Protein AF-A0A644ZRV1-F1 (afdb_monomer_lite)

Secondary structure (DSSP, 8-state):
-HHHHHHHHHTT------------HHHHHHHSPPPPS--TT--HHHHHHHHHHHHTTHHHHHHHHHHHH--------HHHHHHHHHHHHHHHHHHHHHTHHHHHHHHHHHHHHHHHHHHHHHHHHHHHHHHHHHHHHHHTSPP-HHHHHHHHHHHHHHHHHHHHHHHHHHHHHHHHHHHHHHHHHHHHHHHHHHHH-EETTEE-----HHHHHHHHHHHHHHHHHHHS----HHHHHT-HHHHHTTTTTS---

pLDDT: mean 76.92, std 18.55, range [27.28, 96.0]

Foldseek 3Di:
DVVPVVVVVQVVWPFDFDDDDDLALLNLLVQQDALDLDQAADAPVRLVVNVVSLVVSVVSLVVVVVSQPDDDDDDDDPVLVVLVVVLVVVLCVLCVVQPVVLCCLQVVVVVVLVVVVLVVLVVLCVVLVVLVVLLVVLVVDDDDPVSVVSNLVSLVVSSVSLVVPLSVSLNVLSVSLVVSSVSCNVRSVSLSVSQPRAGPSTGGPPVNSSSVSSVVSSVSSNVSNQPNYCHDSVVNVVDVCSVCVSPVVPDDD

Radius of gyration: 23.92 Å; chains: 1; bounding box: 52×36×73 Å

Sequence (253 aa):
MKKVYFITIIAILLTAHSYGQKNDYLTILKSLPSVPDNVVLASKKEKQMYLDKLSDVHPMLLDYNRKFENIEKKEYTLSEYNSLENVLKEYESIYDKHIDKIVENFLGKLPDILQNNLILKVGLVKVNEPYLQQINELFNKPYNAENDKLIRNLRRKIYDSKLLLYPVLQSEMSDLLKQTFEEMSSATQYINKLDSLSVNVIKIPTAGAGSILLDNYVKQLEDLYYFYNLGSFEEYLKDPDAQTSDYSYVAPK

Organism: NCBI:txid1076179

Structure (mmCIF, N/CA/C/O backbone):
data_AF-A0A644ZRV1-F1
#
_entry.id   AF-A0A644ZRV1-F1
#
loop_
_atom_site.group_PDB
_atom_site.id
_atom_site.type_symbol
_atom_site.label_atom_id
_atom_site.label_alt_id
_atom_site.label_comp_id
_atom_site.label_asym_id
_atom_site.label_entity_id
_atom_site.label_seq_id
_atom_site.pdbx_PDB_ins_code
_atom_site.Cartn_x
_atom_site.Cartn_y
_atom_site.Cartn_z
_atom_site.occupancy
_atom_site.B_iso_or_equiv
_atom_site.auth_seq_id
_atom_site.auth_comp_id
_atom_site.auth_asym_id
_atom_site.auth_atom_id
_atom_site.pdbx_PDB_model_num
ATOM 1 N N . MET A 1 1 ? 1.681 18.157 25.250 1.00 33.12 1 MET A N 1
ATOM 2 C CA . MET A 1 1 ? 1.196 18.265 23.854 1.00 33.12 1 MET A CA 1
ATOM 3 C C . MET A 1 1 ? 0.187 17.173 23.481 1.00 33.12 1 MET A C 1
ATOM 5 O O . MET A 1 1 ? -0.841 17.544 22.938 1.00 33.12 1 MET A O 1
ATOM 9 N N . LYS A 1 2 ? 0.380 15.892 23.862 1.00 33.97 2 LYS A N 1
ATOM 10 C CA . LYS A 1 2 ? -0.594 14.789 23.646 1.00 33.97 2 LYS A CA 1
ATOM 11 C C . LYS A 1 2 ? -2.030 15.073 24.147 1.00 33.97 2 LYS A C 1
ATOM 13 O O . LYS A 1 2 ? -2.987 14.793 23.446 1.00 33.97 2 LYS A O 1
ATOM 18 N N . LYS A 1 3 ? -2.187 15.718 25.312 1.00 30.64 3 LYS A N 1
ATOM 19 C CA . LYS A 1 3 ? -3.507 16.034 25.899 1.00 30.64 3 LYS A CA 1
ATOM 20 C C . LYS A 1 3 ? -4.276 17.170 25.208 1.00 30.64 3 LYS A C 1
ATOM 22 O O . LYS A 1 3 ? -5.492 17.195 25.289 1.00 30.64 3 LYS A O 1
ATOM 27 N N . VAL A 1 4 ? -3.605 18.112 24.536 1.00 31.39 4 VAL A N 1
ATOM 28 C CA . VAL A 1 4 ? -4.270 19.334 24.030 1.00 31.39 4 VAL A CA 1
ATOM 29 C C . VAL A 1 4 ? -5.003 19.078 22.712 1.00 31.39 4 VAL A C 1
ATOM 31 O O . VAL A 1 4 ? -6.108 19.575 22.569 1.00 31.39 4 VAL A O 1
ATOM 34 N N . TYR A 1 5 ? -4.459 18.244 21.815 1.00 34.78 5 TYR A N 1
ATOM 35 C CA . TYR A 1 5 ? -5.174 17.788 20.610 1.00 34.78 5 TYR A CA 1
ATOM 36 C C . TYR A 1 5 ? -6.341 16.845 20.942 1.00 34.78 5 TYR A C 1
ATOM 38 O O . TYR A 1 5 ? -7.374 16.882 20.284 1.00 34.78 5 TYR A O 1
ATOM 46 N N . PHE A 1 6 ? -6.198 16.035 21.994 1.00 38.00 6 PHE A N 1
ATOM 47 C CA . PHE A 1 6 ? -7.228 15.097 22.441 1.00 38.00 6 PHE A CA 1
ATOM 48 C C . PHE A 1 6 ? -8.407 15.811 23.128 1.00 38.00 6 PHE A C 1
ATOM 50 O O . PHE A 1 6 ? -9.556 15.461 22.894 1.00 38.00 6 PHE A O 1
ATOM 57 N N . ILE A 1 7 ? -8.146 16.870 23.907 1.00 34.59 7 ILE A N 1
ATOM 58 C CA . ILE A 1 7 ? -9.187 17.672 24.578 1.00 34.59 7 ILE A CA 1
ATOM 59 C C . ILE A 1 7 ? -9.991 18.531 23.584 1.00 34.59 7 ILE A C 1
ATOM 61 O O . ILE A 1 7 ? -11.199 18.677 23.764 1.00 34.59 7 ILE A O 1
ATOM 65 N N . THR A 1 8 ? -9.386 19.059 22.509 1.00 32.78 8 THR A N 1
ATOM 66 C CA . THR A 1 8 ? -10.148 19.740 21.438 1.00 32.78 8 THR A CA 1
ATOM 67 C C . THR A 1 8 ? -11.003 18.779 20.622 1.00 32.78 8 THR A C 1
ATOM 69 O O . THR A 1 8 ? -12.090 19.161 20.202 1.00 32.78 8 THR A O 1
ATOM 72 N N . ILE A 1 9 ? -10.550 17.537 20.436 1.00 39.22 9 ILE A N 1
ATOM 73 C CA . ILE A 1 9 ? -11.349 16.477 19.816 1.00 39.22 9 ILE A CA 1
ATOM 74 C C . ILE A 1 9 ? -12.512 16.104 20.755 1.00 39.22 9 ILE A C 1
ATOM 76 O O . ILE A 1 9 ? -13.659 16.169 20.337 1.00 39.22 9 ILE A O 1
ATOM 80 N N . ILE A 1 10 ? -12.275 15.880 22.053 1.00 37.81 10 ILE A N 1
ATOM 81 C CA . ILE A 1 10 ? -13.318 15.537 23.045 1.00 37.81 10 ILE A CA 1
ATOM 82 C C . ILE A 1 10 ? -14.380 16.639 23.232 1.00 37.81 10 ILE A C 1
ATOM 84 O O . ILE A 1 10 ? -15.558 16.323 23.385 1.00 37.81 10 ILE A O 1
ATOM 88 N N . ALA A 1 11 ? -14.021 17.926 23.165 1.00 35.69 11 ALA A N 1
ATOM 89 C CA . ALA A 1 11 ? -14.984 19.029 23.299 1.00 35.69 11 ALA A CA 1
ATOM 90 C C . ALA A 1 11 ? -15.985 19.134 22.125 1.00 35.69 11 ALA A C 1
ATOM 92 O O . ALA A 1 11 ? -17.015 19.794 22.253 1.00 35.69 11 ALA A O 1
ATOM 93 N N . ILE A 1 12 ? -15.701 18.470 20.999 1.00 39.19 12 ILE A N 1
ATOM 94 C CA . ILE A 1 12 ? -16.587 18.363 19.829 1.00 39.19 12 ILE A CA 1
ATOM 95 C C . ILE A 1 12 ? -17.437 17.068 19.892 1.00 39.19 12 ILE A C 1
ATOM 97 O O . ILE A 1 12 ? -18.431 16.943 19.182 1.00 39.19 12 ILE A O 1
ATOM 101 N N . LEU A 1 13 ? -17.103 16.121 20.781 1.00 39.91 13 LEU A N 1
ATOM 102 C CA . LEU A 1 13 ? -17.535 14.712 20.763 1.00 39.91 13 LEU A CA 1
ATOM 10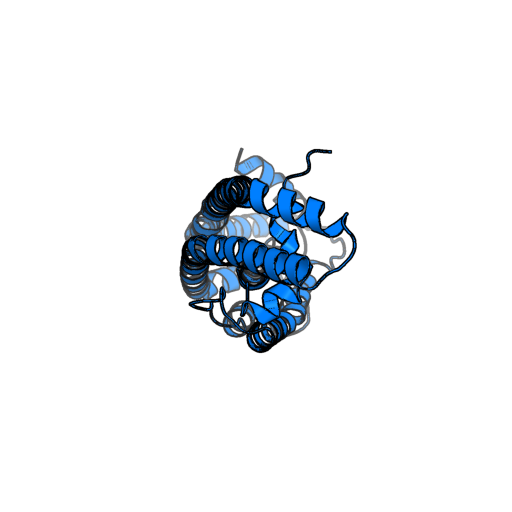3 C C . LEU A 1 13 ? -18.632 14.344 21.774 1.00 39.91 13 LEU A C 1
ATOM 105 O O . LEU A 1 13 ? -18.640 13.258 22.355 1.00 39.91 13 LEU A O 1
ATOM 109 N N . LEU A 1 14 ? -19.607 15.220 21.965 1.00 34.19 14 LEU A N 1
ATOM 110 C CA . LEU A 1 14 ? -20.807 14.884 22.721 1.00 34.19 14 LEU A CA 1
ATOM 111 C C . LEU A 1 14 ? -21.977 14.746 21.741 1.00 34.19 14 LEU A C 1
ATOM 113 O O . LEU A 1 14 ? -22.570 15.764 21.406 1.00 34.19 14 LEU A O 1
ATOM 117 N N . THR A 1 15 ? -22.248 13.527 21.233 1.00 47.94 15 THR A N 1
ATOM 118 C CA . THR A 1 15 ? -23.576 12.969 20.821 1.00 47.94 15 THR A CA 1
ATOM 119 C C . THR A 1 15 ? -23.474 11.880 19.752 1.00 47.94 15 THR A C 1
ATOM 121 O O . THR A 1 15 ? -22.982 12.140 18.663 1.00 47.94 15 THR A O 1
ATOM 124 N N . ALA A 1 16 ? -24.033 10.684 19.997 1.00 50.94 16 ALA A N 1
ATOM 125 C CA . ALA A 1 16 ? -24.438 9.782 18.912 1.00 50.94 16 ALA A CA 1
ATOM 126 C C . ALA A 1 16 ? -25.573 8.802 19.279 1.00 50.94 16 ALA A C 1
ATOM 128 O O . ALA A 1 16 ? -25.731 8.370 20.412 1.00 50.94 16 ALA A O 1
ATOM 129 N N . HIS A 1 17 ? -26.350 8.402 18.275 1.00 33.56 17 HIS A N 1
ATOM 130 C CA . HIS A 1 17 ? -27.073 7.130 18.168 1.00 33.56 17 HIS A CA 1
ATOM 131 C C . HIS A 1 17 ? -27.116 6.770 16.688 1.00 33.56 17 HIS A C 1
ATOM 133 O O . HIS A 1 17 ? -27.312 7.651 15.858 1.00 33.56 17 HIS A O 1
ATOM 139 N N . SER A 1 18 ? -27.023 5.482 16.355 1.00 38.16 18 SER A N 1
ATOM 140 C CA . SER A 1 18 ? -27.290 5.006 14.995 1.00 38.16 18 SER A CA 1
ATOM 141 C C . SER A 1 18 ? -28.085 3.701 14.999 1.00 38.16 18 SER A C 1
ATOM 143 O O . SER A 1 18 ? -27.777 2.778 15.755 1.00 38.16 18 SER A O 1
ATOM 145 N N . TYR A 1 19 ? -29.097 3.641 14.130 1.00 35.38 19 TYR A N 1
ATOM 146 C CA . TYR A 1 19 ? -29.759 2.426 13.653 1.00 35.38 19 TYR A CA 1
ATOM 147 C C . TYR A 1 19 ? -29.235 2.132 12.240 1.00 35.38 19 TYR A C 1
ATOM 149 O O . TYR A 1 19 ? -29.296 3.012 11.387 1.00 35.38 19 TYR A O 1
ATOM 157 N N . GLY A 1 20 ? -28.770 0.905 11.971 1.00 34.28 20 GLY A N 1
ATOM 158 C CA . GLY A 1 20 ? -28.538 0.433 10.597 1.00 34.28 20 GLY A CA 1
ATOM 159 C C . GLY A 1 20 ? -27.209 -0.291 10.339 1.00 34.28 20 GLY A C 1
ATOM 160 O O . GLY A 1 20 ? -26.136 0.241 10.591 1.00 34.28 20 GLY A O 1
ATOM 161 N N . GLN A 1 21 ? -27.353 -1.510 9.805 1.00 40.00 21 GLN A N 1
ATOM 162 C CA . GLN A 1 21 ? -26.392 -2.451 9.204 1.00 40.00 21 GLN A CA 1
ATOM 163 C C . GLN A 1 21 ? -25.106 -2.886 9.941 1.00 40.00 21 GLN A C 1
ATOM 165 O O . GLN A 1 21 ? -24.385 -2.164 10.627 1.00 40.00 21 GLN A O 1
ATOM 170 N N . LYS A 1 22 ? -24.841 -4.183 9.767 1.00 47.66 22 LYS A N 1
ATOM 171 C CA . LYS A 1 22 ? -24.083 -5.079 10.644 1.00 47.66 22 LYS A CA 1
ATOM 172 C C . LYS A 1 22 ? -22.623 -5.252 10.207 1.00 47.66 22 LYS A C 1
ATOM 174 O O . LYS A 1 22 ? -22.093 -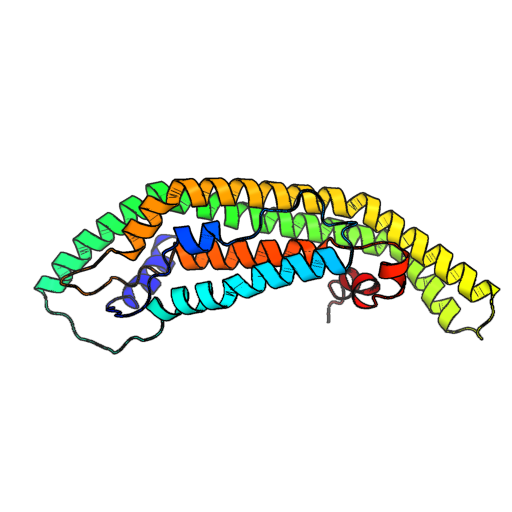6.345 10.330 1.00 47.66 22 LYS A O 1
ATOM 179 N N . ASN A 1 23 ? -21.982 -4.213 9.678 1.00 54.34 23 ASN A N 1
ATOM 180 C CA . ASN A 1 23 ? -20.543 -4.292 9.420 1.00 54.34 23 ASN A CA 1
ATOM 181 C C . ASN A 1 23 ? -19.818 -3.995 10.734 1.00 54.34 23 ASN A C 1
ATOM 183 O O . ASN A 1 23 ? -19.817 -2.844 11.187 1.00 54.34 23 ASN A O 1
ATOM 187 N N . ASP A 1 24 ? -19.326 -5.051 11.387 1.00 74.88 24 ASP A N 1
ATOM 188 C CA . ASP A 1 24 ? -18.385 -4.946 12.502 1.00 74.88 24 ASP A CA 1
ATOM 189 C C . ASP A 1 24 ? -16.945 -4.879 11.967 1.00 74.88 24 ASP A C 1
ATOM 191 O O . ASP A 1 24 ? -16.661 -5.307 10.844 1.00 74.88 24 ASP A O 1
ATOM 195 N N . TYR A 1 25 ? -16.041 -4.304 12.760 1.00 81.50 25 TYR A N 1
ATOM 196 C CA . TYR A 1 25 ? -14.635 -4.116 12.396 1.00 81.50 25 TYR A CA 1
ATOM 197 C C . TYR A 1 25 ? -13.972 -5.425 11.933 1.00 81.50 25 TYR A C 1
ATOM 199 O O . TYR A 1 25 ? -13.237 -5.447 10.947 1.00 81.50 25 TYR A O 1
ATOM 207 N N . LEU A 1 26 ? -14.293 -6.541 12.601 1.00 85.69 26 LEU A N 1
ATOM 208 C CA . LEU A 1 26 ? -13.763 -7.868 12.277 1.00 85.69 26 LEU A CA 1
ATOM 209 C C . LEU A 1 26 ? -14.168 -8.334 10.879 1.00 85.69 26 LEU A C 1
ATOM 211 O O . LEU A 1 26 ? -13.382 -8.977 10.188 1.00 85.69 26 LEU A O 1
ATOM 215 N N . THR A 1 27 ? -15.409 -8.060 10.488 1.00 86.75 27 THR A N 1
ATOM 216 C CA . THR A 1 27 ? -15.972 -8.448 9.196 1.00 86.75 27 THR A CA 1
ATOM 217 C C . THR A 1 27 ? -15.249 -7.720 8.074 1.00 86.75 27 THR A C 1
ATOM 219 O O . THR A 1 27 ? -14.861 -8.357 7.099 1.00 86.75 27 THR A O 1
ATOM 222 N N . ILE A 1 28 ? -14.998 -6.417 8.244 1.00 88.19 28 ILE A N 1
ATOM 223 C CA . ILE A 1 28 ? -14.222 -5.624 7.283 1.00 88.19 28 ILE A CA 1
ATOM 224 C C . ILE A 1 28 ? -12.785 -6.141 7.226 1.00 88.19 28 ILE A C 1
ATOM 226 O O . ILE A 1 28 ? -12.300 -6.477 6.149 1.00 88.19 28 ILE A O 1
ATOM 230 N N . LEU A 1 29 ? -12.133 -6.310 8.378 1.00 89.44 29 LEU A N 1
ATOM 231 C CA . LEU A 1 29 ? -10.757 -6.801 8.451 1.00 89.44 29 LEU A CA 1
ATOM 232 C C . LEU A 1 29 ? -10.589 -8.163 7.752 1.00 89.44 29 LEU A C 1
ATOM 234 O O . LEU A 1 29 ? -9.639 -8.361 7.004 1.00 89.44 29 LEU A O 1
ATOM 238 N N . LYS A 1 30 ? -11.540 -9.088 7.935 1.00 89.56 30 LYS A N 1
ATOM 239 C CA . LYS A 1 30 ? -11.543 -10.409 7.278 1.00 89.56 30 LYS A CA 1
ATOM 240 C C . LYS A 1 30 ? -11.867 -10.371 5.784 1.00 89.56 30 LYS A C 1
ATOM 242 O O . LYS A 1 30 ? -11.593 -11.352 5.098 1.00 89.56 30 LYS A O 1
ATOM 247 N N . SER A 1 31 ? -12.489 -9.298 5.300 1.00 90.69 31 SER A N 1
ATOM 248 C CA . SER A 1 31 ? -12.796 -9.116 3.877 1.00 90.69 31 SER A CA 1
ATOM 249 C C . SER A 1 31 ? -11.612 -8.574 3.074 1.00 90.69 31 SER A C 1
ATOM 251 O O . SER A 1 31 ? -11.608 -8.691 1.850 1.00 90.69 31 SER A O 1
ATOM 253 N N . LEU A 1 32 ? -10.593 -8.028 3.749 1.00 91.56 32 LEU A N 1
ATOM 254 C CA . LEU A 1 32 ? -9.393 -7.526 3.091 1.00 91.56 32 LEU A CA 1
ATOM 255 C C . LEU A 1 32 ? -8.632 -8.665 2.397 1.00 91.56 32 LEU A C 1
ATOM 257 O O . LEU A 1 32 ? -8.489 -9.755 2.962 1.00 91.56 32 LEU A O 1
ATOM 261 N N . PRO A 1 33 ? -8.099 -8.429 1.187 1.00 91.38 33 PRO A N 1
ATOM 262 C CA . PRO A 1 33 ? -7.186 -9.374 0.574 1.00 91.38 33 PRO A CA 1
ATOM 263 C C . PRO A 1 33 ? -5.902 -9.487 1.406 1.00 91.38 33 PRO A C 1
ATOM 265 O O . PRO A 1 33 ? -5.462 -8.540 2.056 1.00 91.38 33 PRO A O 1
ATOM 268 N N . SER A 1 34 ? -5.281 -10.664 1.367 1.00 91.31 34 SER A N 1
ATOM 269 C CA . SER A 1 34 ? -3.989 -10.902 2.010 1.00 91.31 34 SER A CA 1
ATOM 270 C C . SER A 1 34 ? -2.903 -10.005 1.421 1.00 91.31 34 SER A C 1
ATOM 272 O O . SER A 1 34 ? -2.843 -9.862 0.198 1.00 91.31 34 SER A O 1
ATOM 274 N N . VAL A 1 35 ? -1.987 -9.518 2.264 1.00 92.38 35 VAL A N 1
ATOM 275 C CA . VAL A 1 35 ? -0.791 -8.796 1.810 1.00 92.38 35 VAL A CA 1
ATOM 276 C C . VAL A 1 35 ? 0.005 -9.687 0.842 1.00 92.38 35 VAL A C 1
ATOM 278 O O . VAL A 1 35 ? 0.442 -10.768 1.246 1.00 92.38 35 VAL A O 1
ATOM 281 N N . PRO A 1 36 ? 0.189 -9.280 -0.422 1.00 88.12 36 PRO A N 1
ATOM 282 C CA . PRO A 1 36 ? 0.924 -10.064 -1.408 1.00 88.12 36 PRO A CA 1
ATOM 283 C C . PRO A 1 36 ? 2.417 -10.137 -1.061 1.00 88.12 36 PRO A C 1
ATOM 285 O O . PRO A 1 36 ? 3.019 -9.148 -0.651 1.00 88.12 36 PRO A O 1
ATOM 288 N N . ASP A 1 37 ? 3.035 -11.300 -1.277 1.00 84.19 37 ASP A N 1
ATOM 289 C CA . ASP A 1 37 ? 4.469 -11.494 -1.013 1.00 84.19 37 ASP A CA 1
ATOM 290 C C . ASP A 1 37 ? 5.358 -10.758 -2.020 1.00 84.19 37 ASP A C 1
ATOM 292 O O . ASP A 1 37 ? 6.430 -10.268 -1.670 1.00 84.19 37 ASP A O 1
ATOM 296 N N . ASN A 1 38 ? 4.917 -10.663 -3.275 1.00 86.75 38 ASN A N 1
ATOM 297 C CA . ASN A 1 38 ? 5.625 -9.943 -4.324 1.00 86.75 38 ASN A CA 1
ATOM 298 C C . ASN A 1 38 ? 4.633 -9.301 -5.293 1.00 86.75 38 ASN A C 1
ATOM 300 O O . ASN A 1 38 ? 3.851 -9.997 -5.940 1.00 86.75 38 ASN A O 1
ATOM 304 N N . VAL A 1 39 ? 4.696 -7.978 -5.422 1.00 90.75 39 VAL A N 1
ATOM 305 C CA . VAL A 1 39 ? 3.879 -7.222 -6.389 1.00 90.75 39 VAL A CA 1
ATOM 306 C C . VAL A 1 39 ? 4.703 -6.671 -7.541 1.00 90.75 39 VAL A C 1
ATOM 308 O O . VAL A 1 39 ? 4.126 -6.172 -8.501 1.00 90.75 39 VAL A O 1
ATOM 311 N N . VAL A 1 40 ? 6.035 -6.758 -7.485 1.00 91.56 40 VAL A N 1
ATOM 312 C CA . VAL A 1 40 ? 6.931 -6.075 -8.427 1.00 91.56 40 VAL A CA 1
ATOM 313 C C . VAL A 1 40 ? 6.717 -6.556 -9.853 1.00 91.56 40 VAL A C 1
ATOM 315 O O . VAL A 1 40 ? 6.602 -5.752 -10.775 1.00 91.56 40 VAL A O 1
ATOM 318 N N . LEU A 1 41 ? 6.601 -7.868 -10.027 1.00 92.56 41 LEU A N 1
ATOM 319 C CA . LEU A 1 41 ? 6.413 -8.505 -11.331 1.00 92.56 41 LEU A CA 1
ATOM 320 C C . LEU A 1 41 ? 4.987 -9.003 -11.562 1.00 92.56 41 LEU A C 1
ATOM 322 O O . LEU A 1 41 ? 4.746 -9.700 -12.547 1.00 92.56 41 LEU A O 1
ATOM 326 N N . ALA A 1 42 ? 4.048 -8.665 -10.675 1.00 91.00 42 ALA A N 1
ATOM 327 C CA . ALA A 1 42 ? 2.665 -9.076 -10.849 1.00 91.00 42 ALA A CA 1
ATOM 328 C C . ALA A 1 42 ? 2.111 -8.508 -12.165 1.00 91.00 42 ALA A C 1
ATOM 330 O O . ALA A 1 42 ? 2.331 -7.345 -12.510 1.00 91.00 42 ALA A O 1
ATOM 331 N N . SER A 1 43 ? 1.403 -9.346 -12.910 1.00 90.06 43 SER A N 1
ATOM 332 C CA . SER A 1 43 ? 0.777 -8.975 -14.176 1.00 90.06 43 SER A CA 1
ATOM 333 C C . SER A 1 43 ? -0.284 -7.892 -13.979 1.00 90.06 43 SER A C 1
ATOM 335 O O . SER A 1 43 ? -0.867 -7.751 -12.897 1.00 90.06 43 SER A O 1
ATOM 337 N N . LYS A 1 44 ? -0.636 -7.177 -15.058 1.00 87.62 44 LYS A N 1
ATOM 338 C CA . LYS A 1 44 ? -1.747 -6.205 -15.014 1.00 87.62 44 LYS A CA 1
ATOM 339 C C . LYS A 1 44 ? -3.057 -6.830 -14.535 1.00 87.62 44 LYS A C 1
ATOM 341 O O . LYS A 1 44 ? -3.824 -6.187 -13.825 1.00 87.62 44 LYS A O 1
ATOM 346 N N . LYS A 1 45 ? -3.298 -8.095 -14.894 1.00 90.31 45 LYS A N 1
ATOM 347 C CA . LYS A 1 45 ? -4.484 -8.838 -14.461 1.00 90.31 45 LYS A CA 1
ATOM 348 C C . LYS A 1 45 ? -4.478 -9.076 -12.951 1.00 90.31 45 LYS A C 1
ATOM 350 O O . LYS A 1 45 ? -5.499 -8.854 -12.316 1.00 90.31 45 LYS A O 1
ATOM 355 N N . GLU A 1 46 ? -3.357 -9.512 -12.382 1.00 90.19 46 GLU A N 1
ATOM 356 C CA . GLU A 1 46 ? -3.240 -9.736 -10.934 1.00 90.19 46 GLU A CA 1
ATOM 357 C C . GLU A 1 46 ? -3.402 -8.434 -10.153 1.00 90.19 46 GLU A C 1
ATOM 359 O O . GLU A 1 46 ? -4.156 -8.404 -9.182 1.00 90.19 46 GLU A O 1
ATOM 364 N N . LYS A 1 47 ? -2.769 -7.351 -10.624 1.00 89.50 47 LYS A N 1
ATOM 365 C CA . LYS A 1 47 ? -2.957 -6.007 -10.070 1.00 89.50 47 LYS A CA 1
ATOM 366 C C . LYS A 1 47 ? -4.430 -5.604 -10.074 1.00 89.50 47 LYS A C 1
ATOM 368 O O . LYS A 1 47 ? -4.951 -5.231 -9.030 1.00 89.50 47 LYS A O 1
ATOM 373 N N . GLN A 1 48 ? -5.108 -5.714 -11.218 1.00 90.50 48 GLN A N 1
ATOM 374 C CA . GLN A 1 48 ? -6.517 -5.335 -11.317 1.00 90.50 48 GLN A CA 1
ATOM 375 C C . GLN A 1 48 ? -7.396 -6.198 -10.409 1.00 90.50 48 GLN A C 1
ATOM 377 O O . GLN A 1 48 ? -8.170 -5.658 -9.635 1.00 90.50 48 GLN A O 1
ATOM 382 N N . MET A 1 49 ? -7.209 -7.521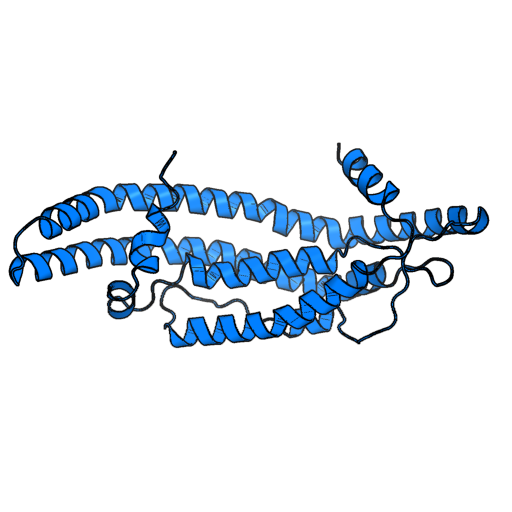 -10.416 1.00 91.06 49 MET A N 1
ATOM 383 C CA . MET A 1 49 ? -7.961 -8.427 -9.542 1.00 91.06 49 MET A CA 1
ATOM 384 C C . MET A 1 49 ? -7.770 -8.110 -8.054 1.00 91.06 49 MET A C 1
ATOM 386 O O . MET A 1 49 ? -8.685 -8.320 -7.262 1.00 91.06 49 MET A O 1
ATOM 390 N N . TYR A 1 50 ? -6.582 -7.658 -7.654 1.00 91.81 50 TYR A N 1
ATOM 391 C CA . TYR A 1 50 ? -6.319 -7.257 -6.277 1.00 91.81 50 TYR A CA 1
ATOM 392 C C . TYR A 1 50 ? -7.007 -5.934 -5.925 1.00 91.81 50 TYR A C 1
ATOM 394 O O . TYR A 1 50 ? -7.659 -5.842 -4.887 1.00 91.81 50 TYR A O 1
ATOM 402 N N . LEU A 1 51 ? -6.907 -4.934 -6.805 1.00 90.25 51 LEU A N 1
ATOM 403 C CA . LEU A 1 51 ? -7.570 -3.641 -6.627 1.00 90.25 51 LEU A CA 1
ATOM 404 C C . LEU A 1 51 ? -9.098 -3.772 -6.639 1.00 90.25 51 LEU A C 1
ATOM 406 O O . LEU A 1 51 ? -9.756 -3.116 -5.843 1.00 90.25 51 LEU A O 1
ATOM 410 N N . ASP A 1 52 ? -9.659 -4.659 -7.463 1.00 91.38 52 ASP A N 1
ATOM 411 C CA . ASP A 1 52 ? -11.097 -4.950 -7.481 1.00 91.38 52 ASP A CA 1
ATOM 412 C C . ASP A 1 52 ? -11.553 -5.508 -6.122 1.00 91.38 52 ASP A C 1
ATOM 414 O O . ASP A 1 52 ? -12.522 -5.022 -5.546 1.00 91.38 52 ASP A O 1
ATOM 418 N N . LYS A 1 53 ? -10.793 -6.455 -5.547 1.00 90.88 53 LYS A N 1
ATOM 419 C CA . LYS A 1 53 ? -11.069 -6.988 -4.200 1.00 90.88 53 LYS A CA 1
ATOM 420 C C . LYS A 1 53 ? -10.983 -5.921 -3.112 1.00 90.88 53 LYS A C 1
ATOM 422 O O . LYS A 1 53 ? -11.759 -5.974 -2.167 1.00 90.88 53 LYS A O 1
ATOM 427 N N . LEU A 1 54 ? -10.036 -4.985 -3.206 1.00 90.38 54 LEU A N 1
ATOM 428 C CA . LEU A 1 54 ? -9.973 -3.850 -2.278 1.00 90.38 54 LEU A CA 1
ATOM 429 C C . LEU A 1 54 ? -11.154 -2.896 -2.474 1.00 90.38 54 LEU A C 1
ATOM 431 O O . LEU A 1 54 ? -11.725 -2.422 -1.495 1.00 90.38 54 LEU A O 1
ATOM 435 N N . SER A 1 55 ? -11.564 -2.666 -3.722 1.00 88.00 55 SER A N 1
ATOM 436 C CA . SER A 1 55 ? -12.705 -1.814 -4.059 1.00 88.00 55 SER A CA 1
ATOM 437 C C . SER A 1 55 ? -14.009 -2.330 -3.450 1.00 88.00 55 SER A C 1
ATOM 439 O O . SER A 1 55 ? -14.801 -1.531 -2.955 1.00 88.00 55 SER A O 1
ATOM 441 N N . ASP A 1 56 ? -14.196 -3.652 -3.382 1.00 87.31 56 ASP A N 1
ATOM 442 C CA . ASP A 1 56 ? -15.345 -4.276 -2.710 1.00 87.31 56 ASP A CA 1
ATOM 443 C C . ASP A 1 56 ? -15.419 -3.933 -1.206 1.00 87.31 56 ASP A C 1
ATOM 445 O O . ASP A 1 56 ? -16.501 -3.943 -0.612 1.00 87.31 56 ASP A O 1
ATOM 449 N N . VAL A 1 57 ? -14.287 -3.578 -0.586 1.00 86.75 57 VAL A N 1
ATOM 450 C CA . VAL A 1 57 ? -14.202 -3.188 0.830 1.00 86.75 57 VAL A CA 1
ATOM 451 C C . VAL A 1 57 ? -14.548 -1.709 1.038 1.00 86.75 57 VAL A C 1
ATOM 453 O O . VAL A 1 57 ? -15.048 -1.344 2.104 1.00 86.75 57 VAL A O 1
ATOM 456 N N . HIS A 1 58 ? -14.373 -0.846 0.031 1.00 85.12 58 HIS A N 1
ATOM 457 C CA . HIS A 1 58 ? -14.659 0.590 0.153 1.00 85.12 58 HIS A CA 1
ATOM 458 C C . HIS A 1 58 ? -16.099 0.912 0.575 1.00 85.12 58 HIS A C 1
ATOM 460 O O . HIS A 1 58 ? -16.261 1.721 1.489 1.00 85.12 58 HIS A O 1
ATOM 466 N N . PRO A 1 59 ? -17.159 0.298 0.010 1.00 85.00 59 PRO A N 1
ATOM 467 C CA . PRO A 1 59 ? -18.517 0.494 0.509 1.00 85.00 59 PRO A CA 1
ATOM 468 C C . PRO A 1 59 ? -18.671 0.089 1.978 1.00 85.00 59 PRO A C 1
ATOM 470 O O . PRO A 1 59 ? -19.372 0.763 2.726 1.00 85.00 59 PRO A O 1
ATOM 473 N N . MET A 1 60 ? -17.988 -0.976 2.416 1.00 85.75 60 MET A N 1
ATOM 474 C CA . MET A 1 60 ? -18.046 -1.436 3.806 1.00 85.75 60 MET A CA 1
ATOM 475 C C . MET A 1 60 ? -17.387 -0.435 4.759 1.00 85.75 60 MET A C 1
ATOM 477 O O . MET A 1 60 ? -17.941 -0.183 5.829 1.00 85.75 60 MET A O 1
ATOM 481 N N . LEU A 1 61 ? -16.250 0.150 4.360 1.00 82.19 61 LEU A N 1
ATOM 482 C CA . LEU A 1 61 ? -15.579 1.233 5.089 1.00 82.19 61 LEU A CA 1
ATOM 483 C C . LEU A 1 61 ? -16.421 2.501 5.103 1.00 82.19 61 LEU A C 1
ATOM 485 O O . LEU A 1 61 ? -16.599 3.093 6.157 1.00 82.19 61 LEU A O 1
ATOM 489 N N . LEU A 1 62 ? -17.003 2.884 3.967 1.00 79.31 62 LEU A N 1
ATOM 490 C CA . LEU A 1 62 ? -17.881 4.045 3.869 1.00 79.31 62 LEU A CA 1
ATOM 491 C C . LEU A 1 62 ? -19.102 3.888 4.780 1.00 79.31 62 LEU A C 1
ATOM 493 O O . LEU A 1 62 ? -19.447 4.814 5.504 1.00 79.31 62 LEU A O 1
ATOM 497 N N . ASP A 1 63 ? -19.745 2.722 4.783 1.00 76.62 63 ASP A N 1
ATOM 498 C CA . ASP A 1 63 ? -20.882 2.448 5.663 1.00 76.62 63 ASP A CA 1
ATOM 499 C C . ASP A 1 63 ? -20.462 2.384 7.135 1.00 76.62 63 ASP A C 1
ATOM 501 O O . ASP A 1 63 ? -21.206 2.827 8.011 1.00 76.62 63 ASP A O 1
ATOM 505 N N . TYR A 1 64 ? -19.263 1.874 7.423 1.00 76.12 64 TYR A N 1
ATOM 506 C CA . TYR A 1 64 ? -18.680 1.909 8.760 1.00 76.12 64 TYR A CA 1
ATOM 507 C C . TYR A 1 64 ? -18.386 3.350 9.207 1.00 76.12 64 TYR A C 1
ATOM 509 O O . TYR A 1 64 ? -18.767 3.711 10.316 1.00 76.12 64 TYR A O 1
ATOM 517 N N . ASN A 1 65 ? -17.852 4.202 8.329 1.00 72.38 65 ASN A N 1
ATOM 518 C CA . ASN A 1 65 ? -17.570 5.621 8.569 1.00 72.38 65 ASN A CA 1
ATOM 519 C C . ASN A 1 65 ? -18.864 6.449 8.698 1.00 72.38 65 ASN A C 1
ATOM 521 O O . ASN A 1 65 ? -18.993 7.274 9.600 1.00 72.38 65 ASN A O 1
ATOM 525 N N . ARG A 1 66 ? -19.894 6.164 7.891 1.00 69.38 66 ARG A N 1
ATOM 526 C CA . ARG A 1 66 ? -21.220 6.812 7.956 1.00 69.38 66 ARG A CA 1
ATOM 527 C C . ARG A 1 66 ? -21.950 6.589 9.274 1.00 69.38 66 ARG A C 1
ATOM 529 O O . ARG A 1 66 ? -22.770 7.427 9.650 1.00 69.38 66 ARG A O 1
ATOM 536 N N . LYS A 1 67 ? -21.646 5.511 10.010 1.00 63.00 67 LYS A N 1
ATOM 537 C CA . LYS A 1 67 ? -22.140 5.332 11.390 1.00 63.00 67 LYS A CA 1
ATOM 538 C C . LYS A 1 67 ? -21.707 6.474 12.318 1.00 63.00 67 LYS A C 1
ATOM 540 O O . LYS A 1 67 ? -22.313 6.607 13.381 1.00 63.00 67 LYS A O 1
ATOM 545 N N . PHE A 1 68 ? -20.718 7.274 11.909 1.00 57.06 68 PHE A N 1
ATOM 546 C CA . PHE A 1 68 ? -20.170 8.406 12.647 1.00 57.06 68 PHE A CA 1
ATOM 547 C C . PHE A 1 68 ? -20.518 9.787 12.043 1.00 57.06 68 PHE A C 1
ATOM 549 O O . PHE A 1 68 ? -20.357 10.778 12.744 1.00 57.06 68 PHE A O 1
ATOM 556 N N . GLU A 1 69 ? -21.011 9.894 10.797 1.00 49.31 69 GLU A N 1
ATOM 557 C CA . GLU A 1 69 ? -21.155 11.195 10.094 1.00 49.31 69 GLU A CA 1
ATOM 558 C C . GLU A 1 69 ? -22.551 11.859 10.165 1.00 49.31 69 GLU A C 1
ATOM 560 O O . GLU A 1 69 ? -22.649 13.076 10.023 1.00 49.31 69 GLU A O 1
ATOM 565 N N . ASN A 1 70 ? -23.641 11.126 10.426 1.00 45.62 70 ASN A N 1
ATOM 566 C CA . ASN A 1 70 ? -24.992 11.716 10.504 1.00 45.62 70 ASN A CA 1
ATOM 567 C C . ASN A 1 70 ? -25.369 12.081 11.951 1.00 45.62 70 ASN A C 1
ATOM 569 O O . ASN A 1 70 ? -25.955 11.267 12.667 1.00 45.62 70 ASN A O 1
ATOM 573 N N . ILE A 1 71 ? -25.028 13.302 12.377 1.00 51.31 71 ILE A N 1
ATOM 574 C CA . ILE A 1 71 ? -25.208 13.783 13.758 1.00 51.31 71 ILE A CA 1
ATOM 575 C C . ILE A 1 71 ? -26.162 14.990 13.801 1.00 51.31 71 ILE A C 1
ATOM 577 O O . ILE A 1 71 ? -25.890 16.033 13.207 1.00 51.31 71 ILE A O 1
ATOM 581 N N . GLU A 1 72 ? -27.256 14.877 14.562 1.00 42.34 72 GLU A N 1
ATOM 582 C CA . GLU A 1 72 ? -28.106 16.007 14.969 1.00 42.34 72 GLU A CA 1
ATOM 583 C C . GLU A 1 72 ? -27.711 16.506 16.371 1.00 42.34 72 GLU A C 1
ATOM 585 O O . GLU A 1 72 ? -27.442 15.716 17.277 1.00 42.34 72 GLU A O 1
ATOM 590 N N . LYS A 1 73 ? -27.692 17.832 16.571 1.00 46.59 73 LYS A N 1
ATOM 591 C CA . LYS A 1 73 ? -27.331 18.470 17.851 1.00 46.59 73 LYS A CA 1
ATOM 592 C C . LYS A 1 73 ? -28.366 18.151 18.941 1.00 46.59 73 LYS A C 1
ATOM 594 O O . LYS A 1 73 ? -29.538 18.482 18.773 1.00 46.59 73 LYS A O 1
ATOM 599 N N . LYS A 1 74 ? -27.932 17.607 20.086 1.00 50.19 74 LYS A N 1
ATOM 600 C CA . LYS A 1 74 ? -28.766 17.424 21.291 1.00 50.19 74 LYS A CA 1
ATOM 601 C C . LYS A 1 74 ? -28.054 17.959 22.539 1.00 50.19 74 LYS A C 1
ATOM 603 O O . LYS A 1 74 ? -26.855 17.760 22.700 1.00 50.19 74 LYS A O 1
ATOM 608 N N . GLU A 1 75 ? -28.796 18.627 23.420 1.00 55.62 75 GLU A N 1
ATOM 609 C CA . GLU A 1 75 ? -28.303 19.090 24.725 1.00 55.62 75 GLU A CA 1
ATOM 610 C C . GLU A 1 75 ? -28.370 17.976 25.784 1.00 55.62 75 GLU A C 1
ATOM 612 O O . GLU A 1 75 ? -29.301 17.166 25.785 1.00 55.62 75 GLU A O 1
ATOM 617 N N . TYR A 1 76 ? -27.389 17.950 26.693 1.00 58.59 76 TYR A N 1
ATOM 618 C CA . TYR A 1 76 ? -27.258 16.949 27.758 1.00 58.59 76 TYR A CA 1
ATOM 619 C C . TYR A 1 76 ? -27.649 17.491 29.131 1.00 58.59 76 TYR A C 1
ATOM 621 O O . TYR A 1 76 ? -27.363 18.635 29.481 1.00 58.59 76 TYR A O 1
ATOM 629 N N . THR A 1 77 ? -28.228 16.622 29.950 1.00 66.50 77 THR A N 1
ATOM 630 C CA . THR A 1 77 ? -28.517 16.842 31.368 1.00 66.50 77 THR A CA 1
ATOM 631 C C . THR A 1 77 ? -27.279 16.622 32.249 1.00 66.50 77 THR A C 1
ATOM 633 O O . THR A 1 77 ? -26.340 15.914 31.891 1.00 66.50 77 THR A O 1
ATOM 636 N N . LEU A 1 78 ? -27.276 17.195 33.459 1.00 60.09 78 LEU A N 1
ATOM 637 C CA . LEU A 1 78 ? -26.152 17.106 34.406 1.00 60.09 78 LEU A CA 1
ATOM 638 C C . LEU A 1 78 ? -25.815 15.659 34.836 1.00 60.09 78 LEU A C 1
ATOM 640 O O . LEU A 1 78 ? -24.651 15.326 35.042 1.00 60.09 78 LEU A O 1
ATOM 644 N N . SER A 1 79 ? -26.814 14.778 34.950 1.00 68.06 79 SER A N 1
ATOM 645 C CA . SER A 1 79 ? -26.606 13.354 35.262 1.00 68.06 79 SER A CA 1
ATOM 646 C C . SER A 1 79 ? -25.965 12.578 34.102 1.00 68.06 79 SER A C 1
ATOM 648 O O . SER A 1 79 ? -25.238 11.608 34.333 1.00 68.06 79 SER A O 1
ATOM 650 N N . GLU A 1 80 ? -26.179 13.019 32.861 1.00 66.81 80 GLU A N 1
ATOM 651 C CA . GLU A 1 80 ? -25.531 12.459 31.673 1.00 66.81 80 GLU A CA 1
ATOM 652 C C . GLU A 1 80 ? -24.051 12.867 31.601 1.00 66.81 80 GLU A C 1
ATOM 654 O O . GLU A 1 80 ? -23.220 12.033 31.250 1.00 66.81 80 GLU A O 1
ATOM 659 N N . TYR A 1 81 ? -23.688 14.077 32.049 1.00 66.06 81 TYR A N 1
ATOM 660 C CA . TYR A 1 81 ? -22.285 14.520 32.148 1.00 66.06 81 TYR A CA 1
ATOM 661 C C . TYR A 1 81 ? -21.437 13.671 33.107 1.00 66.06 81 TYR A C 1
ATOM 663 O O . TYR A 1 81 ? -20.335 13.260 32.749 1.00 66.06 81 TYR A O 1
ATOM 671 N N . ASN A 1 82 ? -21.947 13.337 34.296 1.00 66.75 82 ASN A N 1
ATOM 672 C CA . ASN A 1 82 ? -21.211 12.469 35.230 1.00 66.75 82 ASN A CA 1
ATOM 673 C C . ASN A 1 82 ? -21.041 11.038 34.686 1.00 66.75 82 ASN A C 1
ATOM 675 O O . ASN A 1 82 ? -20.053 10.363 34.968 1.00 66.75 82 ASN A O 1
ATOM 679 N N . SER A 1 83 ? -22.004 10.571 33.889 1.00 70.06 83 SER A N 1
ATOM 680 C CA . SER A 1 83 ? -21.941 9.256 33.243 1.00 70.06 83 SER A CA 1
ATOM 681 C C . SER A 1 83 ? -20.943 9.244 32.077 1.00 70.06 83 SER A C 1
ATOM 683 O O . SER A 1 83 ? -20.254 8.246 31.874 1.00 70.06 83 SER A O 1
ATOM 685 N N . LEU A 1 84 ? -20.800 10.366 31.363 1.00 70.38 84 LEU A N 1
ATOM 686 C CA . LEU A 1 84 ? -19.789 10.563 30.319 1.00 70.38 84 LEU A CA 1
ATOM 687 C C . LEU A 1 84 ? -18.360 10.460 30.858 1.00 70.38 84 LEU A C 1
ATOM 689 O O . LEU A 1 84 ? -17.527 9.828 30.217 1.00 70.38 84 LEU A O 1
ATOM 693 N N . GLU A 1 85 ? -18.075 11.004 32.044 1.00 72.75 85 GLU A N 1
ATOM 694 C CA . GLU A 1 85 ? -16.728 10.938 32.628 1.00 72.75 85 GLU A CA 1
ATOM 695 C C . GLU A 1 85 ? -16.259 9.490 32.858 1.00 72.75 85 GLU A C 1
ATOM 697 O O . GLU A 1 85 ? -15.112 9.145 32.572 1.00 72.75 85 GLU A O 1
ATOM 702 N N . ASN A 1 86 ? -17.149 8.617 33.336 1.00 78.12 86 ASN A N 1
ATOM 703 C CA . ASN A 1 86 ? -16.814 7.212 33.573 1.00 78.12 86 ASN A CA 1
ATOM 704 C C . ASN A 1 86 ? -16.553 6.453 32.269 1.00 78.12 86 ASN A C 1
ATOM 706 O O . ASN A 1 86 ? -15.597 5.681 32.191 1.00 78.12 86 ASN A O 1
ATOM 710 N N . VAL A 1 87 ? -17.363 6.699 31.237 1.00 75.56 87 VAL A N 1
ATOM 711 C CA . VAL A 1 87 ? -17.173 6.052 29.933 1.00 75.56 87 VAL A CA 1
ATOM 712 C C . VAL A 1 87 ? -15.921 6.580 29.228 1.00 75.56 87 VAL A C 1
ATOM 714 O O . VAL A 1 87 ? -15.214 5.799 28.600 1.00 75.56 87 VAL A O 1
ATOM 717 N N . LEU A 1 88 ? -15.575 7.862 29.388 1.00 74.50 88 LEU A N 1
ATOM 718 C CA . LEU A 1 88 ? -14.306 8.410 28.895 1.00 74.50 88 LEU A CA 1
ATOM 719 C C . LEU A 1 88 ? -13.093 7.757 29.573 1.00 74.50 88 LEU A C 1
ATOM 721 O O . LEU A 1 88 ? -12.151 7.379 28.885 1.00 74.50 88 LEU A O 1
ATOM 725 N N . LYS A 1 89 ? -13.127 7.543 30.894 1.00 81.56 89 LYS A N 1
ATOM 726 C CA . LYS A 1 89 ? -12.053 6.816 31.601 1.00 81.56 89 LYS A CA 1
ATOM 727 C C . LYS A 1 89 ? -11.916 5.373 31.118 1.00 81.56 89 LYS A C 1
ATOM 729 O O . LYS A 1 89 ? -10.803 4.867 30.987 1.00 81.56 89 LYS A O 1
ATOM 734 N N . GLU A 1 90 ? -13.035 4.699 30.854 1.00 82.06 90 GLU A N 1
ATOM 735 C CA . GLU A 1 90 ? -13.017 3.352 30.277 1.00 82.06 90 GLU A CA 1
ATOM 736 C C . GLU A 1 90 ? -12.452 3.357 28.849 1.00 82.06 90 GLU A C 1
ATOM 738 O O . GLU A 1 90 ? -11.615 2.513 28.525 1.00 82.06 90 GLU A O 1
ATOM 743 N N . TYR A 1 91 ? -12.856 4.327 28.025 1.00 82.56 91 TYR A N 1
ATOM 744 C CA . TYR A 1 91 ? -12.322 4.532 26.682 1.00 82.56 91 TYR A CA 1
ATOM 745 C C . TYR A 1 91 ? -10.801 4.704 26.711 1.00 82.56 91 TYR A C 1
ATOM 747 O O . TYR A 1 91 ? -10.095 3.932 26.065 1.00 82.56 91 TYR A O 1
ATOM 755 N N . GLU A 1 92 ? -10.296 5.663 27.494 1.00 80.75 92 GLU A N 1
ATOM 756 C CA . GLU A 1 92 ? -8.861 5.937 27.637 1.00 80.75 92 GLU A CA 1
ATOM 757 C C . GLU A 1 92 ? -8.116 4.682 28.099 1.00 80.75 92 GLU A C 1
ATOM 759 O O . GLU A 1 92 ? -7.122 4.286 27.498 1.00 80.75 92 GLU A O 1
ATOM 764 N N . SER A 1 93 ? -8.652 3.974 29.099 1.00 86.12 93 SER A N 1
ATOM 765 C CA . SER A 1 93 ? -8.031 2.748 29.598 1.00 86.12 93 SER A CA 1
ATOM 766 C C . SER A 1 93 ? -7.935 1.644 28.543 1.00 86.12 93 SER A C 1
ATOM 768 O O . SER A 1 93 ? -6.970 0.877 28.574 1.00 86.12 93 SER A O 1
ATOM 770 N N . ILE A 1 94 ? -8.936 1.486 27.673 1.00 83.69 94 ILE A N 1
ATOM 771 C CA . ILE A 1 94 ? -8.903 0.470 26.615 1.00 83.69 94 ILE A CA 1
ATOM 772 C C . ILE A 1 94 ? -7.973 0.930 25.491 1.00 83.69 94 ILE A C 1
ATOM 774 O O . ILE A 1 94 ? -7.144 0.144 25.030 1.00 83.69 94 ILE A O 1
ATOM 778 N N . TYR A 1 95 ? -8.093 2.190 25.071 1.00 81.88 95 TYR A N 1
ATOM 779 C CA . TYR A 1 95 ? -7.311 2.761 23.983 1.00 81.88 95 TYR A CA 1
ATOM 780 C C . TYR A 1 95 ? -5.813 2.728 24.300 1.00 81.88 95 TYR A C 1
ATOM 782 O O . TYR A 1 95 ? -5.053 2.109 23.557 1.00 81.88 95 TYR A O 1
ATOM 790 N N . ASP A 1 96 ? -5.395 3.282 25.438 1.00 82.50 96 ASP A N 1
ATOM 791 C CA . ASP A 1 96 ? -3.983 3.363 25.832 1.00 82.50 96 ASP A CA 1
ATOM 792 C C . ASP A 1 96 ? -3.350 1.974 25.972 1.00 82.50 96 ASP A C 1
ATOM 794 O O . ASP A 1 96 ? -2.193 1.748 25.620 1.00 82.50 96 ASP A O 1
ATOM 798 N N . LYS A 1 97 ? -4.118 1.005 26.481 1.00 86.00 97 LYS A N 1
ATOM 799 C CA . LYS A 1 97 ? -3.606 -0.338 26.761 1.00 86.00 97 LYS A CA 1
ATOM 800 C C . LYS A 1 97 ? -3.544 -1.233 25.526 1.00 86.00 97 LYS A C 1
ATOM 802 O O . LYS A 1 97 ? -2.701 -2.131 25.478 1.00 86.00 97 LYS A O 1
ATOM 807 N N . HIS A 1 98 ? -4.453 -1.046 24.570 1.00 85.62 98 HIS A N 1
ATOM 808 C CA . HIS A 1 98 ? -4.671 -2.018 23.497 1.00 85.62 98 HIS A CA 1
ATOM 809 C C . HIS A 1 98 ? -4.544 -1.450 22.085 1.00 85.62 98 HIS A C 1
ATOM 811 O O . HIS A 1 98 ? -4.250 -2.219 21.176 1.00 85.62 98 HIS A O 1
ATOM 817 N N . ILE A 1 99 ? -4.751 -0.146 21.891 1.00 82.44 99 ILE A N 1
ATOM 818 C CA . ILE A 1 99 ? -4.815 0.483 20.566 1.00 82.44 99 ILE A CA 1
ATOM 819 C C . ILE A 1 99 ? -3.635 1.421 20.324 1.00 82.44 99 ILE A C 1
ATOM 821 O O . ILE A 1 99 ? -3.059 1.377 19.240 1.00 82.44 99 ILE A O 1
ATOM 825 N N . ASP A 1 100 ? -3.227 2.210 21.323 1.00 82.25 100 ASP A N 1
ATOM 826 C CA . ASP A 1 100 ? -2.176 3.231 21.176 1.00 82.25 100 ASP A CA 1
ATOM 827 C C . ASP A 1 100 ? -0.876 2.635 20.628 1.00 82.25 100 ASP A C 1
ATOM 829 O O . ASP A 1 100 ? -0.301 3.157 19.681 1.00 82.25 100 ASP A O 1
ATOM 833 N N . LYS A 1 101 ? -0.484 1.453 21.117 1.00 82.75 101 LYS A N 1
ATOM 834 C CA . LYS A 1 101 ? 0.706 0.745 20.626 1.00 82.75 101 LYS A CA 1
ATOM 835 C C . LYS A 1 101 ? 0.606 0.327 19.153 1.00 82.75 101 LYS A C 1
ATOM 837 O O . LYS A 1 101 ? 1.613 0.342 18.457 1.00 82.75 101 LYS A O 1
ATOM 842 N N . ILE A 1 102 ? -0.580 -0.056 18.680 1.00 85.00 102 ILE A N 1
ATOM 843 C CA . ILE A 1 102 ? -0.801 -0.460 17.280 1.00 85.00 102 ILE A CA 1
ATOM 844 C C . ILE A 1 102 ? -0.700 0.769 16.384 1.00 85.00 102 ILE A C 1
ATOM 846 O O . ILE A 1 102 ? -0.025 0.750 15.358 1.00 85.00 102 ILE A O 1
ATOM 850 N N . VAL A 1 103 ? -1.337 1.860 16.810 1.00 80.00 103 VAL A N 1
ATOM 851 C CA . VAL A 1 103 ? -1.279 3.151 16.125 1.00 80.00 103 VAL A CA 1
ATOM 852 C C . VAL A 1 103 ? 0.158 3.671 16.091 1.00 80.00 103 VAL A C 1
ATOM 854 O O . VAL A 1 103 ? 0.626 4.062 15.030 1.00 80.00 103 VAL A O 1
ATOM 857 N N . GLU A 1 104 ? 0.886 3.628 17.207 1.00 80.19 104 GLU A N 1
ATOM 858 C CA . GLU A 1 104 ? 2.288 4.047 17.294 1.00 80.19 104 GLU A CA 1
ATOM 859 C C . GLU A 1 104 ? 3.201 3.163 16.437 1.00 80.19 104 GLU A C 1
ATOM 861 O O . GLU A 1 104 ? 4.037 3.680 15.702 1.00 80.19 104 GLU A O 1
ATOM 866 N N . ASN A 1 105 ? 3.018 1.841 16.453 1.00 83.56 105 ASN A N 1
ATOM 867 C CA . ASN A 1 105 ? 3.789 0.935 15.604 1.00 83.56 105 ASN A CA 1
ATOM 868 C C . ASN A 1 105 ? 3.538 1.201 14.118 1.00 83.56 105 ASN A C 1
ATOM 870 O O . ASN A 1 105 ? 4.489 1.278 13.344 1.00 83.56 105 ASN A O 1
ATOM 874 N N . PHE A 1 106 ? 2.274 1.326 13.713 1.00 83.06 106 PHE A N 1
ATOM 875 C CA . PHE A 1 106 ? 1.919 1.485 12.310 1.00 83.06 106 PHE A CA 1
ATOM 876 C C . PHE A 1 106 ? 2.197 2.906 11.815 1.00 83.06 106 PHE A C 1
ATOM 878 O O . PHE A 1 106 ? 3.025 3.100 10.927 1.00 83.06 106 PHE A O 1
ATOM 885 N N . LEU A 1 107 ? 1.571 3.915 12.425 1.00 74.94 107 LEU A N 1
ATOM 886 C CA . LEU A 1 107 ? 1.709 5.316 12.021 1.00 74.94 107 LEU A CA 1
ATOM 887 C C . LEU A 1 107 ? 3.049 5.934 12.432 1.00 74.94 107 LEU A C 1
ATOM 889 O O . LEU A 1 107 ? 3.422 6.961 11.875 1.00 74.94 107 LEU A O 1
ATOM 893 N N . GLY A 1 108 ? 3.775 5.341 13.383 1.00 76.50 108 GLY A N 1
ATOM 894 C CA . GLY A 1 108 ? 5.129 5.771 13.735 1.00 76.50 108 GLY A CA 1
ATOM 895 C C . GLY A 1 108 ? 6.196 5.231 12.784 1.00 76.50 108 GLY A C 1
ATOM 896 O O . GLY A 1 108 ? 7.090 5.982 12.415 1.00 76.50 108 GLY A O 1
ATOM 897 N N . LYS A 1 109 ? 6.092 3.970 12.330 1.00 82.81 109 LYS A N 1
ATOM 898 C CA . LYS A 1 109 ? 7.049 3.388 11.363 1.00 82.81 109 LYS A CA 1
ATOM 899 C C . LYS A 1 109 ? 6.766 3.786 9.917 1.00 82.81 109 LYS A C 1
ATOM 901 O O . LYS A 1 109 ? 7.689 3.844 9.107 1.00 82.81 109 LYS A O 1
ATOM 906 N N . LEU A 1 110 ? 5.501 4.034 9.572 1.00 81.00 110 LEU A N 1
ATOM 907 C CA . LEU A 1 110 ? 5.102 4.353 8.203 1.00 81.00 110 LEU A CA 1
ATOM 908 C C . LEU A 1 110 ? 5.848 5.582 7.632 1.00 81.00 110 LEU A C 1
ATOM 910 O O . LEU A 1 110 ? 6.375 5.465 6.527 1.00 81.00 110 LEU A O 1
ATOM 914 N N . PRO A 1 111 ? 5.977 6.722 8.343 1.00 80.56 111 PRO A N 1
ATOM 915 C CA . PRO A 1 111 ? 6.753 7.867 7.870 1.00 80.56 111 PRO A CA 1
ATOM 916 C C . PRO A 1 111 ? 8.210 7.534 7.543 1.00 80.56 111 PRO A C 1
ATOM 918 O O . PRO A 1 111 ? 8.700 7.983 6.510 1.00 80.56 111 PRO A O 1
ATOM 921 N N . ASP A 1 112 ? 8.875 6.722 8.368 1.00 83.12 112 ASP A N 1
ATOM 922 C CA . ASP A 1 112 ? 10.274 6.335 8.154 1.00 83.12 112 ASP A CA 1
ATOM 923 C C . ASP A 1 112 ? 10.424 5.482 6.888 1.00 83.12 112 ASP A C 1
ATOM 925 O O . ASP A 1 112 ? 11.296 5.746 6.058 1.00 83.12 112 ASP A O 1
ATOM 929 N N . ILE A 1 113 ? 9.528 4.507 6.685 1.00 84.69 113 ILE A N 1
ATOM 930 C CA . ILE A 1 113 ? 9.493 3.697 5.456 1.00 84.69 113 ILE A CA 1
ATOM 931 C C . ILE A 1 113 ? 9.239 4.595 4.241 1.00 84.69 113 ILE A C 1
ATOM 933 O O . ILE A 1 113 ? 9.955 4.516 3.243 1.00 84.69 113 ILE A O 1
ATOM 937 N N . LEU A 1 114 ? 8.256 5.497 4.315 1.00 82.69 114 LEU A N 1
ATOM 938 C CA . LEU A 1 114 ? 7.946 6.421 3.221 1.00 82.69 114 LEU A CA 1
ATOM 939 C C . LEU A 1 114 ? 9.115 7.371 2.917 1.00 82.69 114 LEU A C 1
ATOM 941 O O . LEU A 1 114 ? 9.395 7.646 1.747 1.00 82.69 114 LEU A O 1
ATOM 945 N N . GLN A 1 115 ? 9.831 7.841 3.939 1.00 81.94 115 GLN A N 1
ATOM 946 C CA . GLN A 1 115 ? 11.012 8.682 3.780 1.00 81.94 115 GLN A CA 1
ATOM 947 C C . GLN A 1 115 ? 12.175 7.911 3.146 1.00 81.94 115 GLN A C 1
ATOM 949 O O . GLN A 1 115 ? 12.796 8.412 2.205 1.00 81.94 115 GLN A O 1
ATOM 954 N N . ASN A 1 116 ? 12.453 6.690 3.605 1.00 82.62 116 ASN A N 1
ATOM 955 C CA . ASN A 1 116 ? 13.480 5.829 3.017 1.00 82.62 116 ASN A CA 1
ATOM 956 C C . ASN A 1 116 ? 13.163 5.517 1.552 1.00 82.62 116 ASN A C 1
ATOM 958 O O . ASN A 1 116 ? 14.028 5.659 0.683 1.00 82.62 116 ASN A O 1
ATOM 962 N N . ASN A 1 117 ? 11.901 5.203 1.256 1.00 83.94 117 ASN A N 1
ATOM 963 C CA . ASN A 1 117 ? 11.416 5.003 -0.105 1.00 83.94 117 ASN A CA 1
ATOM 964 C C . ASN A 1 117 ? 11.642 6.242 -0.972 1.00 83.94 117 ASN A C 1
ATOM 966 O O . ASN A 1 117 ? 12.090 6.115 -2.110 1.00 83.94 117 ASN A O 1
ATOM 970 N N . LEU A 1 118 ? 11.379 7.442 -0.448 1.00 83.62 118 LEU A N 1
ATOM 971 C CA . LEU A 1 118 ? 11.635 8.689 -1.166 1.00 83.62 118 LEU A CA 1
ATOM 972 C C . LEU A 1 118 ? 13.130 8.880 -1.456 1.00 83.62 118 LEU A C 1
ATOM 974 O O . LEU A 1 118 ? 13.491 9.181 -2.593 1.00 83.62 118 LEU A O 1
ATOM 978 N N . ILE A 1 119 ? 14.005 8.675 -0.466 1.00 81.75 119 ILE A N 1
ATOM 979 C CA . ILE A 1 119 ? 15.464 8.796 -0.630 1.00 81.75 119 ILE A CA 1
ATOM 980 C C . ILE A 1 119 ? 15.960 7.837 -1.717 1.00 81.75 119 ILE A C 1
ATOM 982 O O . ILE A 1 119 ? 16.705 8.235 -2.618 1.00 81.75 119 ILE A O 1
ATOM 986 N N . LEU A 1 120 ? 15.516 6.582 -1.663 1.00 84.44 120 LEU A N 1
ATOM 987 C CA . LEU A 1 120 ? 15.913 5.549 -2.611 1.00 84.44 120 LEU A CA 1
ATOM 988 C C . LEU A 1 120 ? 15.353 5.815 -4.015 1.00 84.44 120 LEU A C 1
ATOM 990 O O . LEU A 1 120 ? 16.087 5.672 -4.994 1.00 84.44 120 LEU A O 1
ATOM 994 N N . LYS A 1 121 ? 14.111 6.305 -4.132 1.00 83.25 121 LYS A N 1
ATOM 995 C CA . LYS A 1 121 ? 13.534 6.765 -5.407 1.00 83.25 121 LYS A CA 1
ATOM 996 C C . LYS A 1 121 ? 14.316 7.933 -6.002 1.00 83.25 121 LYS A C 1
ATOM 998 O O . LYS A 1 121 ? 14.635 7.904 -7.186 1.00 83.25 121 LYS A O 1
ATOM 1003 N N . VAL A 1 122 ? 14.704 8.925 -5.200 1.00 85.00 122 VAL A N 1
ATOM 1004 C CA . VAL A 1 122 ? 15.558 10.035 -5.662 1.00 85.00 122 VAL A CA 1
ATOM 1005 C C . VAL A 1 122 ? 16.913 9.517 -6.152 1.00 85.00 122 VAL A C 1
ATOM 1007 O O . VAL A 1 122 ? 17.411 9.968 -7.185 1.00 85.00 122 VAL A O 1
ATOM 1010 N N . GLY A 1 123 ? 17.507 8.547 -5.452 1.00 85.62 123 GLY A N 1
ATOM 1011 C CA . GLY A 1 123 ? 18.720 7.866 -5.909 1.00 85.62 123 GLY A CA 1
ATOM 1012 C C . GLY A 1 123 ? 18.528 7.173 -7.261 1.00 85.62 123 GLY A C 1
ATOM 1013 O O . GLY A 1 123 ? 19.338 7.352 -8.170 1.00 85.62 123 GLY A O 1
ATOM 1014 N N . LEU A 1 124 ? 17.422 6.447 -7.426 1.00 87.81 124 LEU A N 1
ATOM 1015 C CA . LEU A 1 124 ? 17.065 5.755 -8.664 1.00 87.81 124 LEU A CA 1
ATOM 1016 C C . LEU A 1 124 ? 16.868 6.722 -9.839 1.00 87.81 124 LEU A C 1
ATOM 1018 O O . LEU A 1 124 ? 17.320 6.441 -10.949 1.00 87.81 124 LEU A O 1
ATOM 1022 N N . VAL A 1 125 ? 16.240 7.878 -9.600 1.00 86.06 125 VAL A N 1
ATOM 1023 C CA . VAL A 1 125 ? 16.099 8.948 -10.599 1.00 86.06 125 VAL A CA 1
ATOM 1024 C C . VAL A 1 125 ? 17.473 9.419 -11.071 1.00 86.06 125 VAL A C 1
ATOM 1026 O O . VAL A 1 125 ? 17.708 9.447 -12.275 1.00 86.06 125 VAL A O 1
ATOM 1029 N N . LYS A 1 126 ? 18.401 9.696 -10.146 1.00 88.81 126 LYS A N 1
ATOM 1030 C CA . LYS A 1 126 ? 19.769 10.135 -10.477 1.00 88.81 126 LYS A CA 1
ATOM 1031 C C . LYS A 1 126 ? 20.551 9.091 -11.274 1.00 88.81 126 LYS A C 1
ATOM 1033 O O . LYS A 1 126 ? 21.223 9.436 -12.238 1.00 88.81 126 LYS A O 1
ATOM 1038 N N . VAL A 1 127 ? 20.455 7.813 -10.903 1.00 90.94 127 VAL A N 1
ATOM 1039 C CA . VAL A 1 127 ? 21.132 6.719 -11.629 1.00 90.94 127 VAL A CA 1
ATOM 1040 C C . VAL A 1 127 ? 20.589 6.573 -13.055 1.00 90.94 127 VAL A C 1
ATOM 1042 O O . VAL A 1 127 ? 21.343 6.266 -13.977 1.00 90.94 127 VAL A O 1
ATOM 1045 N N . ASN A 1 128 ? 19.292 6.818 -13.245 1.00 92.06 128 ASN A N 1
ATOM 1046 C CA . ASN A 1 128 ? 18.621 6.674 -14.535 1.00 92.06 128 ASN A CA 1
ATOM 1047 C C . ASN A 1 128 ? 18.625 7.949 -15.394 1.00 92.06 128 ASN A C 1
ATOM 1049 O O . ASN A 1 128 ? 18.310 7.874 -16.582 1.00 92.06 128 ASN A O 1
ATOM 1053 N N . GLU A 1 129 ? 18.991 9.101 -14.831 1.00 91.62 129 GLU A N 1
ATOM 1054 C CA . GLU A 1 129 ? 18.990 10.400 -15.509 1.00 91.62 129 GLU A CA 1
ATOM 1055 C C . GLU A 1 129 ? 19.767 10.402 -16.839 1.00 91.62 129 GLU A C 1
ATOM 1057 O O . GLU A 1 129 ? 19.192 10.842 -17.840 1.00 91.62 129 GLU A O 1
ATOM 1062 N N . PRO A 1 130 ? 20.989 9.837 -16.940 1.00 94.12 130 PRO A N 1
ATOM 1063 C CA . PRO A 1 130 ? 21.711 9.801 -18.213 1.00 94.12 130 PRO A CA 1
ATOM 1064 C C . PRO A 1 130 ? 20.961 9.025 -19.305 1.00 94.12 130 PRO A C 1
ATOM 1066 O O . PRO A 1 130 ? 20.977 9.407 -20.475 1.00 94.12 130 PRO A O 1
ATOM 1069 N N . TYR A 1 131 ? 20.264 7.944 -18.937 1.00 94.00 131 TYR A N 1
ATOM 1070 C CA . TYR A 1 131 ? 19.472 7.159 -19.885 1.00 94.00 131 TYR A CA 1
ATOM 1071 C C . TYR A 1 131 ? 18.242 7.932 -20.362 1.00 94.00 131 TYR A C 1
ATOM 1073 O O . TYR A 1 131 ? 17.906 7.872 -21.543 1.00 94.00 131 TYR A O 1
ATOM 1081 N N . LEU A 1 132 ? 17.589 8.679 -19.470 1.00 90.69 132 LEU A N 1
ATOM 1082 C CA . LEU A 1 132 ? 16.430 9.511 -19.804 1.00 90.69 132 LEU A CA 1
ATOM 1083 C C . LEU A 1 132 ? 16.805 10.671 -20.720 1.00 90.69 132 LEU A C 1
ATOM 1085 O O . LEU A 1 132 ? 16.108 10.917 -21.702 1.00 90.69 132 LEU A O 1
ATOM 1089 N N . GLN A 1 133 ? 17.918 11.352 -20.435 1.00 91.50 133 GLN A N 1
ATOM 1090 C CA . GLN A 1 133 ? 18.441 12.415 -21.293 1.00 91.50 133 GLN A CA 1
ATOM 1091 C C . GLN A 1 133 ? 18.700 11.880 -22.706 1.00 91.50 133 GLN A C 1
ATOM 1093 O O . GLN A 1 133 ? 18.205 12.445 -23.680 1.00 91.50 133 GLN A O 1
ATOM 1098 N N . GLN A 1 134 ? 19.357 10.722 -22.818 1.00 93.62 134 GLN A N 1
ATOM 1099 C CA . GLN A 1 134 ? 19.617 10.098 -24.112 1.00 93.62 134 GLN A CA 1
ATOM 1100 C C . GLN A 1 134 ? 18.331 9.653 -24.832 1.00 93.62 134 GLN A C 1
ATOM 1102 O O . GLN A 1 134 ? 18.225 9.809 -26.047 1.00 93.62 134 GLN A O 1
ATOM 1107 N N . ILE A 1 135 ? 17.329 9.132 -24.114 1.00 91.75 135 ILE A N 1
ATOM 1108 C CA . ILE A 1 135 ? 16.012 8.818 -24.694 1.00 91.75 135 ILE A CA 1
ATOM 1109 C C . ILE A 1 135 ? 15.358 10.088 -25.265 1.00 91.75 135 ILE A C 1
ATOM 1111 O O . ILE A 1 135 ? 14.881 10.067 -26.400 1.00 91.75 135 ILE A O 1
ATOM 1115 N N . ASN A 1 136 ? 15.372 11.195 -24.519 1.00 90.75 136 ASN A N 1
ATOM 1116 C CA . ASN A 1 136 ? 14.797 12.469 -24.958 1.00 90.75 136 ASN A CA 1
ATOM 1117 C C . ASN A 1 136 ? 15.514 13.028 -26.196 1.00 90.75 136 ASN A C 1
ATOM 1119 O O . ASN A 1 136 ? 14.865 13.478 -27.139 1.00 90.75 136 ASN A O 1
ATOM 1123 N N . GLU A 1 137 ? 16.845 12.946 -26.243 1.00 92.94 137 GLU A N 1
ATOM 1124 C CA . GLU A 1 137 ? 17.622 13.319 -27.430 1.00 92.94 137 GLU A CA 1
ATOM 1125 C C . GLU A 1 137 ? 17.256 12.479 -28.660 1.00 92.94 137 GLU A C 1
ATOM 1127 O O . GLU A 1 137 ? 17.206 13.006 -29.772 1.00 92.94 137 GLU A O 1
ATOM 1132 N N . LEU A 1 138 ? 17.003 11.179 -28.481 1.00 91.56 138 LEU A N 1
ATOM 1133 C CA . LEU A 1 138 ? 16.611 10.283 -29.570 1.00 91.56 138 LEU A CA 1
ATOM 1134 C C . LEU A 1 138 ? 15.188 10.561 -30.065 1.00 91.56 138 LEU A C 1
ATOM 1136 O O . LEU A 1 138 ? 14.956 10.469 -31.268 1.00 91.56 138 LEU A O 1
ATOM 1140 N N . PHE A 1 139 ? 14.265 10.961 -29.184 1.00 88.38 139 PHE A N 1
ATOM 1141 C CA . PHE A 1 139 ? 12.920 11.391 -29.585 1.00 88.38 139 PHE A CA 1
ATOM 1142 C C . PHE A 1 139 ? 12.911 12.696 -30.390 1.00 88.38 139 PHE A C 1
ATOM 1144 O O . PHE A 1 139 ? 12.016 12.897 -31.206 1.00 88.38 139 PHE A O 1
ATOM 1151 N N . ASN A 1 140 ? 13.923 13.551 -30.220 1.00 91.00 140 ASN A N 1
ATOM 1152 C CA . ASN A 1 140 ? 14.086 14.777 -31.008 1.00 91.00 140 ASN A CA 1
ATOM 1153 C C . ASN A 1 140 ? 14.707 14.536 -32.399 1.00 91.00 140 ASN A C 1
ATOM 1155 O O . ASN A 1 140 ? 14.846 15.476 -33.184 1.00 91.00 140 ASN A O 1
ATOM 1159 N N . LYS A 1 141 ? 15.107 13.298 -32.720 1.00 91.56 141 LYS A N 1
ATOM 1160 C CA . LYS A 1 141 ? 15.668 12.919 -34.026 1.00 91.56 141 LYS A CA 1
ATOM 1161 C C . LYS A 1 141 ? 14.595 12.284 -34.919 1.00 91.56 141 LYS A C 1
ATOM 1163 O O . LYS A 1 141 ? 13.622 11.732 -34.410 1.00 91.56 141 LYS A O 1
ATOM 1168 N N . PRO A 1 142 ? 14.777 12.291 -36.256 1.00 91.81 142 PRO A N 1
ATOM 1169 C CA . PRO A 1 142 ? 13.912 11.534 -37.151 1.00 91.81 142 PRO A CA 1
ATOM 1170 C C . PRO A 1 142 ? 13.848 10.060 -36.745 1.00 91.81 142 PRO A C 1
ATOM 1172 O O . PRO A 1 142 ? 14.864 9.452 -36.386 1.00 91.81 142 PRO A O 1
ATOM 1175 N N . TYR A 1 143 ? 12.650 9.488 -36.829 1.00 92.56 143 TYR A N 1
ATOM 1176 C CA . TYR A 1 143 ? 12.439 8.078 -36.538 1.00 92.56 143 TYR A CA 1
ATOM 1177 C C . TYR A 1 143 ? 13.290 7.193 -37.458 1.00 92.56 143 TYR A C 1
ATOM 1179 O O . TYR A 1 143 ? 13.288 7.359 -38.678 1.00 92.56 143 TYR A O 1
ATOM 1187 N N . ASN A 1 144 ? 13.983 6.219 -36.866 1.00 94.75 144 ASN A N 1
ATOM 1188 C CA . ASN A 1 144 ? 14.589 5.101 -37.575 1.00 94.75 144 ASN A CA 1
ATOM 1189 C C . ASN A 1 144 ? 14.682 3.872 -36.650 1.00 94.75 144 ASN A C 1
ATOM 1191 O O . ASN A 1 144 ? 14.596 3.989 -35.425 1.00 94.75 144 ASN A O 1
ATOM 1195 N N . ALA A 1 145 ? 14.864 2.691 -37.245 1.00 94.62 145 ALA A N 1
ATOM 1196 C CA . ALA A 1 145 ? 14.871 1.423 -36.516 1.00 94.62 145 ALA A CA 1
ATOM 1197 C C . ALA A 1 145 ? 16.034 1.292 -35.510 1.00 94.62 145 ALA A C 1
ATOM 1199 O O . ALA A 1 145 ? 15.897 0.616 -34.491 1.00 94.62 145 ALA A O 1
ATOM 1200 N N . GLU A 1 146 ? 17.174 1.938 -35.767 1.00 94.81 146 GLU A N 1
ATOM 1201 C CA . GLU A 1 146 ? 18.331 1.912 -34.865 1.00 94.81 146 GLU A CA 1
ATOM 1202 C C . GLU A 1 146 ? 18.075 2.744 -33.602 1.00 94.81 146 GLU A C 1
ATOM 1204 O O . GLU A 1 146 ? 18.335 2.277 -32.491 1.00 94.81 146 GLU A O 1
ATOM 1209 N N . ASN A 1 147 ? 17.492 3.934 -33.765 1.00 92.06 147 ASN A N 1
ATOM 1210 C CA . ASN A 1 147 ? 17.077 4.816 -32.679 1.00 92.06 147 ASN A CA 1
ATOM 1211 C C . ASN A 1 147 ? 16.013 4.139 -31.808 1.00 92.06 147 ASN A C 1
ATOM 1213 O O . ASN A 1 147 ? 16.133 4.164 -30.587 1.00 92.06 147 ASN A O 1
ATOM 1217 N N . ASP A 1 148 ? 15.017 3.480 -32.409 1.00 90.75 148 ASP A N 1
ATOM 1218 C CA . ASP A 1 148 ? 13.979 2.752 -31.665 1.00 90.75 148 ASP A CA 1
ATOM 1219 C C . ASP A 1 148 ? 14.566 1.586 -30.846 1.00 90.75 148 ASP A C 1
ATOM 1221 O O . ASP A 1 148 ? 14.286 1.431 -29.652 1.00 90.75 148 ASP A O 1
ATOM 1225 N N . LYS A 1 149 ? 15.488 0.817 -31.444 1.00 95.19 149 LYS A N 1
ATOM 1226 C CA . LYS A 1 149 ? 16.224 -0.243 -30.739 1.00 95.19 149 LYS A CA 1
ATOM 1227 C C . LYS A 1 149 ? 17.056 0.316 -29.581 1.00 95.19 149 LYS A C 1
ATOM 1229 O O . LYS A 1 149 ? 17.092 -0.288 -28.506 1.00 95.19 149 LYS A O 1
ATOM 1234 N N . LEU A 1 150 ? 17.714 1.458 -29.777 1.00 95.31 150 LEU A N 1
ATOM 1235 C CA . LEU A 1 150 ? 18.494 2.116 -28.731 1.00 95.31 150 LEU A CA 1
ATOM 1236 C C . LEU A 1 150 ? 17.597 2.618 -27.590 1.00 95.31 150 LEU A C 1
ATOM 1238 O O . LEU A 1 150 ? 17.899 2.338 -26.431 1.00 95.31 150 LEU A O 1
ATOM 1242 N N . ILE A 1 151 ? 16.464 3.256 -27.896 1.00 92.44 151 ILE A N 1
ATOM 1243 C CA . ILE A 1 151 ? 15.464 3.675 -26.900 1.00 92.44 151 ILE A CA 1
ATOM 1244 C C . ILE A 1 151 ? 14.984 2.468 -26.086 1.00 92.44 151 ILE A C 1
ATOM 1246 O O . ILE A 1 151 ? 14.959 2.524 -24.854 1.00 92.44 151 ILE A O 1
ATOM 1250 N N . ARG A 1 152 ? 14.660 1.346 -26.742 1.00 94.19 152 ARG A N 1
ATOM 1251 C CA . ARG A 1 152 ? 14.242 0.113 -26.056 1.00 94.19 152 ARG A CA 1
ATOM 1252 C C . ARG A 1 152 ? 15.320 -0.414 -25.106 1.00 94.19 152 ARG A C 1
ATOM 1254 O O . ARG A 1 152 ? 14.997 -0.811 -23.987 1.00 94.19 152 ARG A O 1
ATOM 1261 N N . ASN A 1 153 ? 16.590 -0.387 -25.511 1.00 96.00 153 ASN A N 1
ATOM 1262 C CA . ASN A 1 153 ? 17.710 -0.801 -24.661 1.00 96.00 153 ASN A CA 1
ATOM 1263 C C . ASN A 1 153 ? 17.912 0.132 -23.457 1.00 96.00 153 ASN A C 1
ATOM 1265 O O . ASN A 1 153 ? 18.191 -0.340 -22.358 1.00 96.00 153 ASN A O 1
ATOM 1269 N N . LEU A 1 154 ? 17.752 1.444 -23.633 1.00 95.00 154 LEU A N 1
ATOM 1270 C CA . LEU A 1 154 ? 17.845 2.408 -22.532 1.00 95.00 154 LEU A CA 1
ATOM 1271 C C . LEU A 1 154 ? 16.696 2.226 -21.535 1.00 95.00 154 LEU A C 1
ATOM 1273 O O . LEU A 1 154 ? 16.934 2.156 -20.331 1.00 95.00 154 LEU A O 1
ATOM 1277 N N . ARG A 1 155 ? 15.468 2.024 -22.026 1.00 93.56 155 ARG A N 1
ATOM 1278 C CA . ARG A 1 155 ? 14.310 1.677 -21.186 1.00 93.56 155 ARG A CA 1
ATOM 1279 C C . ARG A 1 155 ? 14.514 0.368 -20.424 1.00 93.56 155 ARG A C 1
ATOM 1281 O O . ARG A 1 155 ? 14.099 0.278 -19.274 1.00 93.56 155 ARG A O 1
ATOM 1288 N N . ARG A 1 156 ? 15.183 -0.626 -21.024 1.00 95.44 156 ARG A N 1
ATOM 1289 C CA . ARG A 1 156 ? 15.564 -1.871 -20.335 1.00 95.44 156 ARG A CA 1
ATOM 1290 C C . ARG A 1 156 ? 16.485 -1.595 -19.149 1.00 95.44 156 ARG A C 1
ATOM 1292 O O . ARG A 1 156 ? 16.203 -2.079 -18.065 1.00 95.44 156 ARG A O 1
ATOM 1299 N N . LYS A 1 157 ? 17.523 -0.771 -19.321 1.00 95.12 157 LYS A N 1
ATOM 1300 C CA . LYS A 1 157 ? 18.440 -0.413 -18.222 1.00 95.12 157 LYS A CA 1
ATOM 1301 C C . LYS A 1 157 ? 17.727 0.284 -17.061 1.00 95.12 157 LYS A C 1
ATOM 1303 O O . LYS A 1 157 ? 18.026 -0.000 -15.902 1.00 95.12 157 LYS A O 1
ATOM 1308 N N . ILE A 1 158 ? 16.779 1.169 -17.375 1.00 93.12 158 ILE A N 1
ATOM 1309 C CA . ILE A 1 158 ? 15.932 1.827 -16.372 1.00 93.12 158 ILE A CA 1
ATOM 1310 C C . ILE A 1 158 ? 15.090 0.780 -15.636 1.00 93.12 158 ILE A C 1
ATOM 1312 O O . ILE A 1 158 ? 15.107 0.736 -14.409 1.00 93.12 158 ILE A O 1
ATOM 1316 N N . TYR A 1 159 ? 14.399 -0.091 -16.376 1.00 93.31 159 TYR A N 1
ATOM 1317 C CA . TYR A 1 159 ? 13.580 -1.167 -15.817 1.00 93.31 159 TYR A CA 1
ATOM 1318 C C . TYR A 1 159 ? 14.383 -2.111 -14.910 1.00 93.31 159 TYR A C 1
ATOM 1320 O O . TYR A 1 159 ? 13.970 -2.364 -13.783 1.00 93.31 159 TYR A O 1
ATOM 1328 N N . ASP A 1 160 ? 15.557 -2.563 -15.352 1.00 94.25 160 ASP A N 1
ATOM 1329 C CA . ASP A 1 160 ? 16.425 -3.454 -14.574 1.00 94.25 160 ASP A CA 1
ATOM 1330 C C . ASP A 1 160 ? 16.907 -2.769 -13.283 1.00 94.25 160 ASP A C 1
ATOM 1332 O O . ASP A 1 160 ? 16.961 -3.390 -12.224 1.00 94.25 160 ASP A O 1
ATOM 1336 N N . SER A 1 161 ? 17.176 -1.460 -13.338 1.00 92.38 161 SER A N 1
ATOM 1337 C CA . SER A 1 161 ? 17.531 -0.672 -12.153 1.00 92.38 161 SER A CA 1
ATOM 1338 C C . SER A 1 161 ? 16.363 -0.579 -11.161 1.00 92.38 161 SER A C 1
ATOM 1340 O O . SER A 1 161 ? 16.578 -0.692 -9.954 1.00 92.38 161 SER A O 1
ATOM 1342 N N . LYS A 1 162 ? 15.117 -0.430 -11.645 1.00 90.88 162 LYS A N 1
ATOM 1343 C CA . LYS A 1 162 ? 13.917 -0.488 -10.790 1.00 90.88 162 LYS A CA 1
ATOM 1344 C C . LYS A 1 162 ? 13.729 -1.880 -10.180 1.00 90.88 162 LYS A C 1
ATOM 1346 O O . LYS A 1 162 ? 13.435 -1.975 -8.992 1.00 90.88 162 LYS A O 1
ATOM 1351 N N . LEU A 1 163 ? 13.959 -2.947 -10.950 1.00 92.62 163 LEU A N 1
ATOM 1352 C CA . LEU A 1 163 ? 13.850 -4.331 -10.475 1.00 92.62 163 LEU A CA 1
ATOM 1353 C C . LEU A 1 163 ? 14.823 -4.683 -9.351 1.00 92.62 163 LEU A C 1
ATOM 1355 O O . LEU A 1 163 ? 14.515 -5.559 -8.550 1.00 92.62 163 LEU A O 1
ATOM 1359 N N . LEU A 1 164 ? 15.978 -4.025 -9.278 1.00 91.12 164 LEU A N 1
ATOM 1360 C CA . LEU A 1 164 ? 16.920 -4.231 -8.178 1.00 91.12 164 LEU A CA 1
ATOM 1361 C C . LEU A 1 164 ? 16.428 -3.604 -6.869 1.00 91.12 164 LEU A C 1
ATOM 1363 O O . LEU A 1 164 ? 16.669 -4.153 -5.798 1.00 91.12 164 LEU A O 1
ATOM 1367 N N . LEU A 1 165 ? 15.747 -2.459 -6.950 1.00 89.06 165 LEU A N 1
ATOM 1368 C CA . LEU A 1 165 ? 15.378 -1.663 -5.780 1.00 89.06 165 LEU A CA 1
ATOM 1369 C C . LEU A 1 165 ? 13.974 -1.979 -5.255 1.00 89.06 165 LEU A C 1
ATOM 1371 O O . LEU A 1 165 ? 13.778 -2.126 -4.051 1.00 89.06 165 LEU A O 1
ATOM 1375 N N . TYR A 1 166 ? 12.990 -2.068 -6.148 1.00 90.00 166 TYR A N 1
ATOM 1376 C CA . TYR A 1 166 ? 11.578 -2.190 -5.782 1.00 90.00 166 TYR A CA 1
ATOM 1377 C C . TYR A 1 166 ? 11.253 -3.401 -4.890 1.00 90.00 166 TYR A C 1
ATOM 1379 O O . TYR A 1 166 ? 10.420 -3.229 -4.003 1.00 90.00 166 TYR A O 1
ATOM 1387 N N . PRO A 1 167 ? 11.902 -4.578 -5.026 1.00 90.81 167 PRO A N 1
ATOM 1388 C CA . PRO A 1 167 ? 11.685 -5.688 -4.099 1.00 90.81 167 PRO A CA 1
ATOM 1389 C C . PRO A 1 167 ? 12.030 -5.347 -2.646 1.00 90.81 167 PRO A C 1
ATOM 1391 O O . PRO A 1 167 ? 11.304 -5.756 -1.749 1.00 90.81 167 PRO A O 1
ATOM 1394 N N . VAL A 1 168 ? 13.094 -4.565 -2.417 1.00 88.50 168 VAL A N 1
ATOM 1395 C CA . VAL A 1 168 ? 13.520 -4.150 -1.069 1.00 88.50 168 VAL A CA 1
ATOM 1396 C C . VAL A 1 168 ? 12.503 -3.184 -0.460 1.00 88.50 168 VAL A C 1
ATOM 1398 O O . VAL A 1 168 ? 12.058 -3.374 0.670 1.00 88.50 168 VAL A O 1
ATOM 1401 N N . LEU A 1 169 ? 12.071 -2.182 -1.236 1.00 87.94 169 LEU A N 1
ATOM 1402 C CA . LEU A 1 169 ? 11.069 -1.210 -0.777 1.00 87.94 169 LEU A CA 1
ATOM 1403 C C . LEU A 1 169 ? 9.726 -1.889 -0.482 1.00 87.94 169 LEU A C 1
ATOM 1405 O O . LEU A 1 169 ? 9.060 -1.599 0.513 1.00 87.94 169 LEU A O 1
ATOM 1409 N N . GLN A 1 170 ? 9.330 -2.818 -1.353 1.00 91.31 170 GLN A N 1
ATOM 1410 C CA . GLN A 1 170 ? 8.099 -3.569 -1.186 1.00 91.31 170 GLN A CA 1
ATOM 1411 C C . GLN A 1 170 ? 8.163 -4.495 0.031 1.00 91.31 170 GLN A C 1
ATOM 1413 O O . GLN A 1 170 ? 7.158 -4.594 0.736 1.00 91.31 170 GLN A O 1
ATOM 1418 N N . SER A 1 171 ? 9.293 -5.160 0.303 1.00 91.56 171 SER A N 1
ATOM 1419 C CA . SER A 1 171 ? 9.400 -6.057 1.459 1.00 91.56 171 SER A CA 1
ATOM 1420 C C . SER A 1 171 ? 9.209 -5.315 2.778 1.00 91.56 171 SER A C 1
ATOM 1422 O O . SER A 1 171 ? 8.406 -5.758 3.592 1.00 91.56 171 SER A O 1
ATOM 1424 N N . GLU A 1 172 ? 9.829 -4.142 2.952 1.00 90.19 172 GLU A N 1
ATOM 1425 C CA . GLU A 1 172 ? 9.678 -3.351 4.184 1.00 90.19 172 GLU A CA 1
ATOM 1426 C C . GLU A 1 172 ? 8.217 -2.942 4.427 1.00 90.19 172 GLU A C 1
ATOM 1428 O O . GLU A 1 172 ? 7.696 -3.089 5.535 1.00 90.19 172 GLU A O 1
ATOM 1433 N N . MET A 1 173 ? 7.525 -2.483 3.378 1.00 90.81 173 MET A N 1
ATOM 1434 C CA . MET A 1 173 ? 6.105 -2.136 3.467 1.00 90.81 173 MET A CA 1
ATOM 1435 C C . MET A 1 173 ? 5.229 -3.370 3.727 1.00 90.81 173 MET A C 1
ATOM 1437 O O . MET A 1 173 ? 4.310 -3.325 4.543 1.00 90.81 173 MET A O 1
ATOM 1441 N N . SER A 1 174 ? 5.507 -4.485 3.048 1.00 93.31 174 SER A N 1
ATOM 1442 C CA . SER A 1 174 ? 4.726 -5.720 3.188 1.00 93.31 174 SER A CA 1
ATOM 1443 C C . SER A 1 174 ? 4.851 -6.301 4.595 1.00 93.31 174 SER A C 1
ATOM 1445 O O . SER A 1 174 ? 3.851 -6.740 5.161 1.00 93.31 174 SER A O 1
ATOM 1447 N N . ASP A 1 175 ? 6.047 -6.259 5.182 1.00 93.19 175 ASP A N 1
ATOM 1448 C CA . ASP A 1 175 ? 6.298 -6.723 6.546 1.00 93.19 175 ASP A CA 1
ATOM 1449 C C . ASP A 1 175 ? 5.563 -5.859 7.574 1.00 93.19 175 ASP A C 1
ATOM 1451 O O . ASP A 1 175 ? 4.913 -6.399 8.474 1.00 93.19 175 ASP A O 1
ATOM 1455 N N . LEU A 1 176 ? 5.577 -4.530 7.402 1.00 91.81 176 LEU A N 1
ATOM 1456 C CA . LEU A 1 176 ? 4.784 -3.633 8.242 1.00 91.81 176 LEU A CA 1
ATOM 1457 C C . LEU A 1 176 ? 3.291 -3.970 8.146 1.00 91.81 176 LEU A C 1
ATOM 1459 O O . LEU A 1 176 ? 2.633 -4.121 9.170 1.00 91.81 176 LEU A O 1
ATOM 1463 N N . LEU A 1 177 ? 2.756 -4.145 6.935 1.00 93.38 177 LEU A N 1
ATOM 1464 C CA . LEU A 1 177 ? 1.332 -4.424 6.738 1.00 93.38 177 LEU A CA 1
ATOM 1465 C C . LEU A 1 177 ? 0.912 -5.798 7.270 1.00 93.38 177 LEU A C 1
ATOM 1467 O O . LEU A 1 177 ? -0.197 -5.944 7.788 1.00 93.38 177 LEU A O 1
ATOM 1471 N N . LYS A 1 178 ? 1.777 -6.809 7.184 1.00 94.50 178 LYS A N 1
ATOM 1472 C CA . LYS A 1 178 ? 1.524 -8.115 7.807 1.00 94.50 178 LYS A CA 1
ATOM 1473 C C . LYS A 1 178 ? 1.491 -7.985 9.329 1.00 94.50 178 LYS A C 1
ATOM 1475 O O . LYS A 1 178 ? 0.515 -8.411 9.945 1.00 94.50 178 LYS A O 1
ATOM 1480 N N . GLN A 1 179 ? 2.483 -7.311 9.917 1.00 94.12 179 GLN A N 1
ATOM 1481 C CA . GLN A 1 179 ? 2.524 -7.054 11.359 1.00 94.12 179 GLN A CA 1
ATOM 1482 C C . GLN A 1 179 ? 1.273 -6.290 11.827 1.00 94.12 179 GLN A C 1
ATOM 1484 O O . G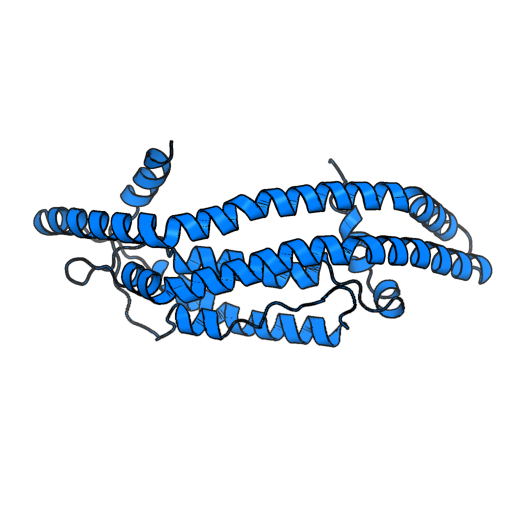LN A 1 179 ? 0.620 -6.689 12.791 1.00 94.12 179 GLN A O 1
ATOM 1489 N N . THR A 1 180 ? 0.901 -5.212 11.134 1.00 92.00 180 THR A N 1
ATOM 1490 C CA . THR A 1 180 ? -0.267 -4.399 11.493 1.00 92.00 180 THR A CA 1
ATOM 1491 C C . THR A 1 180 ? -1.566 -5.195 11.382 1.00 92.00 180 THR A C 1
ATOM 1493 O O . THR A 1 180 ? -2.427 -5.062 12.249 1.00 92.00 180 THR A O 1
ATOM 1496 N N . PHE A 1 181 ? -1.715 -6.064 10.378 1.00 93.25 181 PHE A N 1
ATOM 1497 C CA . PHE A 1 181 ? -2.891 -6.932 10.264 1.00 93.25 181 PHE A CA 1
ATOM 1498 C C . PHE A 1 181 ? -3.049 -7.871 11.462 1.00 93.25 181 PHE A C 1
ATOM 1500 O O . PHE A 1 181 ? -4.153 -8.028 11.992 1.00 93.25 181 PHE A O 1
ATOM 1507 N N . GLU A 1 182 ? -1.954 -8.492 11.901 1.00 93.12 182 GLU A N 1
ATOM 1508 C CA . GLU A 1 182 ? -1.944 -9.379 13.067 1.00 93.12 182 GLU A CA 1
ATOM 1509 C C . GLU A 1 182 ? -2.297 -8.618 14.350 1.00 93.12 182 GLU A C 1
ATOM 1511 O O . GLU A 1 182 ? -3.151 -9.057 15.127 1.00 93.12 182 GLU A O 1
ATOM 1516 N N . GLU A 1 183 ? -1.703 -7.437 14.541 1.00 91.81 183 GLU A N 1
ATOM 1517 C CA . GLU A 1 183 ? -1.984 -6.561 15.679 1.00 91.81 183 GLU A CA 1
ATOM 1518 C C . GLU A 1 183 ? -3.464 -6.135 15.703 1.00 91.81 183 GLU A C 1
ATOM 1520 O O . GLU A 1 183 ? -4.144 -6.333 16.715 1.00 91.81 183 GLU A O 1
ATOM 1525 N N . MET A 1 184 ? -4.006 -5.660 14.578 1.00 90.12 184 MET A N 1
ATOM 1526 C CA . MET A 1 184 ? -5.426 -5.311 14.415 1.00 90.12 184 MET A CA 1
ATOM 1527 C C . MET A 1 184 ? -6.364 -6.502 14.671 1.00 90.12 184 MET A C 1
ATOM 1529 O O . MET A 1 184 ? -7.377 -6.380 15.371 1.00 90.12 184 MET A O 1
ATOM 1533 N N . SER A 1 185 ? -6.005 -7.682 14.163 1.00 91.06 185 SER A N 1
ATOM 1534 C CA . SER A 1 185 ? -6.764 -8.918 14.383 1.00 91.06 185 SER A CA 1
ATOM 1535 C C . SER A 1 185 ? -6.820 -9.275 15.869 1.00 91.06 185 SER A C 1
ATOM 1537 O O . SER A 1 185 ? -7.885 -9.601 16.396 1.00 91.06 185 SER A O 1
ATOM 1539 N N . SER A 1 186 ? -5.699 -9.142 16.582 1.00 90.50 186 SER A N 1
ATOM 1540 C CA . SER A 1 186 ? -5.630 -9.395 18.026 1.00 90.50 186 SER A CA 1
ATOM 1541 C C . SER A 1 186 ? -6.417 -8.368 18.855 1.00 90.50 186 SER A C 1
ATOM 1543 O O . SER A 1 186 ? -6.962 -8.697 19.915 1.00 90.50 186 SER A O 1
ATOM 1545 N N . ALA A 1 187 ? -6.529 -7.134 18.356 1.00 88.12 187 ALA A N 1
ATOM 1546 C CA . ALA A 1 187 ? -7.191 -6.033 19.042 1.00 88.12 187 ALA A CA 1
ATOM 1547 C C . ALA A 1 187 ? -8.686 -5.902 18.741 1.00 88.12 187 ALA A C 1
ATOM 1549 O O . ALA A 1 187 ? -9.364 -5.077 19.354 1.00 88.12 187 ALA A O 1
ATOM 1550 N N . THR A 1 188 ? -9.231 -6.735 17.853 1.00 87.44 188 THR A N 1
ATOM 1551 C CA . THR A 1 188 ? -10.607 -6.596 17.359 1.00 87.44 188 THR A CA 1
ATOM 1552 C C . THR A 1 188 ? -11.649 -6.544 18.484 1.00 87.44 188 THR A C 1
ATOM 1554 O O . THR A 1 188 ? -12.558 -5.719 18.447 1.00 87.44 188 THR A O 1
ATOM 1557 N N . GLN A 1 189 ? -11.513 -7.369 19.527 1.00 85.12 189 GLN A N 1
ATOM 1558 C CA . GLN A 1 189 ? -12.438 -7.337 20.669 1.00 85.12 189 GLN A CA 1
ATOM 1559 C C . GLN A 1 189 ? -12.434 -5.988 21.407 1.00 85.12 189 GLN A C 1
ATOM 1561 O O . GLN A 1 189 ? -13.477 -5.544 21.881 1.00 85.12 189 GLN A O 1
ATOM 1566 N N . TYR A 1 190 ? -11.278 -5.325 21.483 1.00 85.88 190 TYR A N 1
ATOM 1567 C CA . TYR A 1 190 ? -11.132 -4.030 22.139 1.00 85.88 190 TYR A CA 1
ATOM 1568 C C . TYR A 1 190 ? -11.667 -2.913 21.252 1.00 85.88 190 TYR A C 1
ATOM 1570 O O . TYR A 1 190 ? -12.363 -2.043 21.756 1.00 85.88 190 TYR A O 1
ATOM 1578 N N . ILE A 1 191 ? -11.435 -2.983 19.939 1.00 80.31 191 ILE A N 1
ATOM 1579 C CA . ILE A 1 191 ? -12.000 -2.038 18.965 1.00 80.31 191 ILE A CA 1
ATOM 1580 C C . ILE A 1 191 ? -13.529 -2.119 18.972 1.00 80.31 191 ILE A C 1
ATOM 1582 O O . ILE A 1 191 ? -14.193 -1.109 19.164 1.00 80.31 191 ILE A O 1
ATOM 1586 N N . ASN A 1 192 ? -14.097 -3.327 18.916 1.00 79.06 192 ASN A N 1
ATOM 1587 C CA . ASN A 1 192 ? -15.544 -3.526 19.034 1.00 79.06 192 ASN A CA 1
ATOM 1588 C C . ASN A 1 192 ? -16.095 -3.005 20.372 1.00 79.06 192 ASN A C 1
ATOM 1590 O O . ASN A 1 192 ? -17.210 -2.480 20.430 1.00 79.06 192 ASN A O 1
ATOM 1594 N N . LYS A 1 193 ? -15.329 -3.150 21.462 1.00 79.56 193 LYS A N 1
ATOM 1595 C CA . LYS A 1 193 ? -15.705 -2.601 22.767 1.00 79.56 193 LYS A CA 1
ATOM 1596 C C . LYS A 1 193 ? -15.703 -1.072 22.743 1.00 79.56 193 LYS A C 1
ATOM 1598 O O . LYS A 1 193 ? -16.684 -0.484 23.175 1.00 79.56 193 LYS A O 1
ATOM 1603 N N . LEU A 1 194 ? -14.661 -0.443 22.198 1.00 76.31 194 LEU A N 1
ATOM 1604 C CA . LEU A 1 194 ? -14.577 1.011 22.034 1.00 76.31 194 LEU A CA 1
ATOM 1605 C C . LEU A 1 194 ? -15.741 1.544 21.185 1.00 76.31 194 LEU A C 1
ATOM 1607 O O . LEU A 1 194 ? -16.434 2.458 21.617 1.00 76.31 194 LEU A O 1
ATOM 1611 N N . ASP A 1 195 ? -16.020 0.915 20.044 1.00 72.19 195 ASP A N 1
ATOM 1612 C CA . ASP A 1 195 ? -17.091 1.303 19.112 1.00 72.19 195 ASP A CA 1
ATOM 1613 C C . ASP A 1 195 ? -18.513 1.113 19.676 1.00 72.19 195 ASP A C 1
ATOM 1615 O O . ASP A 1 195 ? -19.491 1.617 19.113 1.00 72.19 195 ASP A O 1
ATOM 1619 N N . SER A 1 196 ? -18.654 0.360 20.772 1.00 73.25 196 SER A N 1
ATOM 1620 C CA . SER A 1 196 ? -19.935 0.102 21.441 1.00 73.25 196 SER A CA 1
ATOM 1621 C C . SER A 1 196 ? -20.133 0.891 22.738 1.00 73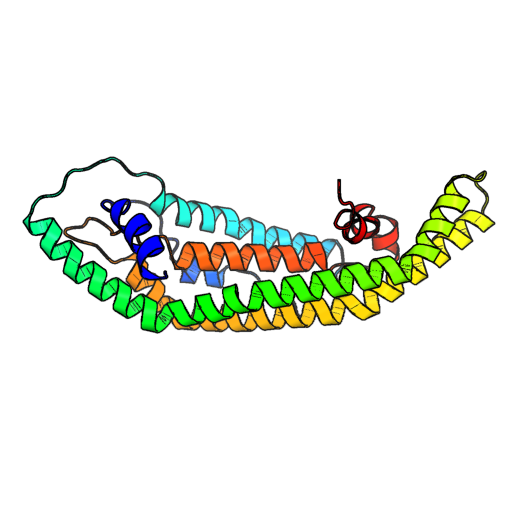.25 196 SER A C 1
ATOM 1623 O O . SER A 1 196 ? -21.223 0.826 23.317 1.00 73.25 196 SER A O 1
ATOM 1625 N N . LEU A 1 197 ? -19.137 1.671 23.180 1.00 71.31 197 LEU A N 1
ATOM 1626 C CA . LEU A 1 197 ? -19.264 2.520 24.364 1.00 71.31 197 LEU A CA 1
ATOM 1627 C C . LEU A 1 197 ? -20.381 3.558 24.175 1.00 71.31 197 LEU A C 1
ATOM 1629 O O . LEU A 1 197 ? -20.441 4.294 23.187 1.00 71.31 197 LEU A O 1
ATOM 1633 N N . SER A 1 198 ? -21.296 3.609 25.143 1.00 63.69 198 SER A N 1
ATOM 1634 C CA . SER A 1 198 ? -22.461 4.494 25.126 1.00 63.69 198 SER A CA 1
ATOM 1635 C C . SER A 1 198 ? -22.864 4.925 26.538 1.00 63.69 198 SER A C 1
ATOM 1637 O O . SER A 1 198 ? -22.608 4.225 27.515 1.00 63.69 198 SER A O 1
ATOM 1639 N N . VAL A 1 199 ? -23.516 6.081 26.644 1.00 59.53 199 VAL A N 1
ATOM 1640 C CA . VAL A 1 199 ? -24.107 6.638 27.866 1.00 59.53 199 VAL A CA 1
ATOM 1641 C C . VAL A 1 199 ? -25.598 6.823 27.634 1.00 59.53 199 VAL A C 1
ATOM 1643 O O . VAL A 1 199 ? -25.981 7.575 26.747 1.00 59.53 199 VAL A O 1
ATOM 1646 N N . ASN A 1 200 ? -26.457 6.174 28.427 1.00 56.19 200 ASN A N 1
ATOM 1647 C CA . ASN A 1 200 ? -27.920 6.278 28.288 1.00 56.19 200 ASN A CA 1
ATOM 1648 C C . ASN A 1 200 ? -28.374 6.112 26.832 1.00 56.19 200 ASN A C 1
ATOM 1650 O O . ASN A 1 200 ? -29.113 6.924 26.275 1.00 56.19 200 ASN A O 1
ATOM 1654 N N . VAL A 1 201 ? -27.881 5.034 26.216 1.00 51.59 201 VAL A N 1
ATOM 1655 C CA . VAL A 1 201 ? -28.100 4.653 24.819 1.00 51.59 201 VAL A CA 1
ATOM 1656 C C . VAL A 1 201 ? -27.340 5.558 23.814 1.00 51.59 201 VAL A C 1
ATOM 1658 O O . VAL A 1 201 ? -27.071 5.136 22.692 1.00 51.59 201 VAL A O 1
ATOM 1661 N N . ILE A 1 202 ? -26.893 6.760 24.215 1.00 51.38 202 ILE A N 1
ATOM 1662 C CA . ILE A 1 202 ? -26.094 7.688 23.401 1.00 51.38 202 ILE A CA 1
ATOM 1663 C C . ILE A 1 202 ? -24.696 7.103 23.187 1.00 51.38 202 ILE A C 1
ATOM 1665 O O . ILE A 1 202 ? -23.878 7.104 24.102 1.00 51.38 202 ILE A O 1
ATOM 1669 N N . LYS A 1 203 ? -24.406 6.600 21.987 1.00 55.06 203 LYS A N 1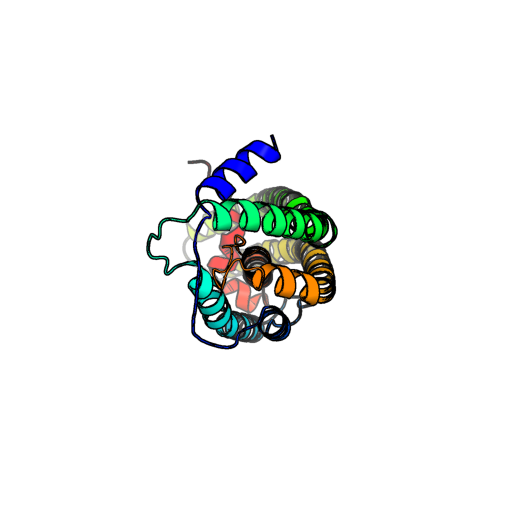
ATOM 1670 C CA . LYS A 1 203 ? -23.052 6.217 21.577 1.00 55.06 203 LYS A CA 1
ATOM 1671 C C . LYS A 1 203 ? -22.108 7.393 21.801 1.00 55.06 203 LYS A C 1
ATOM 1673 O O . LYS A 1 203 ? -22.430 8.532 21.463 1.00 55.06 203 LYS A O 1
ATOM 1678 N N . ILE A 1 204 ? -20.952 7.122 22.387 1.00 52.91 204 ILE A N 1
ATOM 1679 C CA . ILE A 1 204 ? -19.879 8.105 22.368 1.00 52.91 204 ILE A CA 1
ATOM 1680 C C . ILE A 1 204 ? -19.304 8.049 20.959 1.00 52.91 204 ILE A C 1
ATOM 1682 O O . ILE A 1 204 ? -19.000 6.948 20.495 1.00 52.91 204 ILE A O 1
ATOM 1686 N N . PRO A 1 205 ? -19.186 9.181 20.249 1.00 49.28 205 PRO A N 1
ATOM 1687 C CA . PRO A 1 205 ? -18.393 9.220 19.040 1.00 49.28 205 PRO A CA 1
ATOM 1688 C C . PRO A 1 205 ? -16.941 8.998 19.472 1.00 49.28 205 PRO A C 1
ATOM 1690 O O . PRO A 1 205 ? -16.188 9.908 19.798 1.00 49.28 205 PRO A O 1
ATOM 1693 N N . THR A 1 206 ? -16.556 7.736 19.574 1.00 50.53 206 THR A N 1
ATOM 1694 C CA . THR A 1 206 ? -15.164 7.346 19.542 1.00 50.53 206 THR A CA 1
ATOM 1695 C C . THR A 1 206 ? -14.746 7.684 18.123 1.00 50.53 206 THR A C 1
ATOM 1697 O O . THR A 1 206 ? -15.309 7.141 17.178 1.00 50.53 206 THR A O 1
ATOM 1700 N N . ALA A 1 207 ? -13.884 8.684 17.931 1.00 50.34 207 ALA A N 1
ATOM 1701 C CA . ALA A 1 207 ? -13.337 8.965 16.606 1.00 50.34 207 ALA A CA 1
ATOM 1702 C C . ALA A 1 207 ? -12.763 7.640 16.092 1.00 50.34 207 ALA A C 1
ATOM 1704 O O . ALA A 1 207 ? -11.793 7.162 16.674 1.00 50.34 207 ALA A O 1
ATOM 1705 N N . GLY A 1 208 ? -13.465 6.992 15.155 1.00 59.53 208 GLY A N 1
ATOM 1706 C CA . GLY A 1 208 ? -13.470 5.539 15.010 1.00 59.53 208 GLY A CA 1
ATOM 1707 C C . GLY A 1 208 ? -12.061 4.980 14.953 1.00 59.53 208 GLY A C 1
ATOM 1708 O O . GLY A 1 208 ? -11.434 4.999 13.901 1.00 59.53 208 GLY A O 1
ATOM 1709 N N . ALA A 1 209 ? -11.545 4.486 16.079 1.00 65.69 209 ALA A N 1
ATOM 1710 C CA . ALA A 1 209 ? -10.166 4.016 16.144 1.00 65.69 209 ALA A CA 1
ATOM 1711 C C . ALA A 1 209 ? -9.969 2.860 15.154 1.00 65.69 209 ALA A C 1
ATOM 1713 O O . ALA A 1 209 ? -8.949 2.782 14.473 1.00 65.69 209 ALA A O 1
ATOM 1714 N N . GLY A 1 210 ? -11.007 2.027 15.001 1.00 73.88 210 GLY A N 1
ATOM 1715 C CA . GLY A 1 210 ? -11.084 1.027 13.948 1.00 73.88 210 GLY A CA 1
ATOM 1716 C C . GLY A 1 210 ? -11.132 1.620 12.536 1.00 73.88 210 GLY A C 1
ATOM 1717 O O . GLY A 1 210 ? -10.451 1.113 11.655 1.00 73.88 210 GLY A O 1
ATOM 1718 N N . SER A 1 211 ? -11.867 2.715 12.326 1.00 75.44 211 SER A N 1
ATOM 1719 C CA . SER A 1 211 ? -11.996 3.408 11.029 1.00 75.44 211 SER A CA 1
ATOM 1720 C C . SER A 1 211 ? -10.655 3.979 10.589 1.00 75.44 211 SER A C 1
ATOM 1722 O O . SER A 1 211 ? -10.172 3.641 9.518 1.00 75.44 211 SER A O 1
ATOM 1724 N N . ILE A 1 212 ? -9.990 4.742 11.459 1.00 74.75 212 ILE A N 1
ATOM 1725 C CA . ILE A 1 212 ? -8.690 5.352 11.169 1.00 74.75 212 ILE A CA 1
ATOM 1726 C C . ILE A 1 212 ? -7.650 4.272 10.859 1.00 74.75 212 ILE A C 1
ATOM 1728 O O . ILE A 1 212 ? -6.883 4.416 9.907 1.00 74.75 212 ILE A O 1
ATOM 1732 N N . LEU A 1 213 ? -7.613 3.192 11.648 1.00 78.94 213 LEU A N 1
ATOM 1733 C CA . LEU A 1 213 ? -6.698 2.079 11.401 1.00 78.94 213 LEU A CA 1
ATOM 1734 C C . LEU A 1 213 ? -6.996 1.392 10.064 1.00 78.94 213 LEU A C 1
ATOM 1736 O O . LEU A 1 213 ? -6.071 1.197 9.279 1.00 78.94 213 LEU A O 1
ATOM 1740 N N . LEU A 1 214 ? -8.263 1.070 9.784 1.00 85.69 214 LEU A N 1
ATOM 1741 C CA . LEU A 1 214 ? -8.663 0.418 8.537 1.00 85.69 214 LEU A CA 1
ATOM 1742 C C . LEU A 1 214 ? -8.414 1.304 7.316 1.00 85.69 214 LEU A C 1
ATOM 1744 O O . LEU A 1 214 ? -7.849 0.813 6.348 1.00 85.69 214 LEU A O 1
ATOM 1748 N N . ASP A 1 215 ? -8.763 2.589 7.364 1.00 83.31 215 ASP A N 1
ATOM 1749 C CA . ASP A 1 215 ? -8.585 3.523 6.248 1.00 83.31 215 ASP A CA 1
ATOM 1750 C C . ASP A 1 215 ? -7.101 3.688 5.901 1.00 83.31 215 ASP A C 1
ATOM 1752 O O . ASP A 1 215 ? -6.712 3.595 4.735 1.00 83.31 215 ASP A O 1
ATOM 1756 N N . ASN A 1 216 ? -6.240 3.869 6.910 1.00 83.69 216 ASN A N 1
ATOM 1757 C CA . ASN A 1 216 ? -4.799 3.946 6.671 1.00 83.69 216 ASN A CA 1
ATOM 1758 C C . ASN A 1 216 ? -4.247 2.611 6.158 1.00 83.69 216 ASN A C 1
ATOM 1760 O O . ASN A 1 216 ? -3.427 2.605 5.242 1.00 83.69 216 ASN A O 1
ATOM 1764 N N . TYR A 1 217 ? -4.702 1.487 6.711 1.00 89.88 217 TYR A N 1
ATOM 1765 C CA . TYR A 1 217 ? -4.252 0.162 6.297 1.00 89.88 217 TYR A CA 1
ATOM 1766 C C . TYR A 1 217 ? -4.641 -0.164 4.849 1.00 89.88 217 TYR A C 1
ATOM 1768 O O . TYR A 1 217 ? -3.786 -0.547 4.054 1.00 89.88 217 TYR A O 1
ATOM 1776 N N . VAL A 1 218 ? -5.908 0.047 4.486 1.00 90.81 218 VAL A N 1
ATOM 1777 C CA . VAL A 1 218 ? -6.448 -0.174 3.135 1.00 90.81 218 VAL A CA 1
ATOM 1778 C C . VAL A 1 218 ? -5.710 0.684 2.122 1.00 90.81 218 VAL A C 1
ATOM 1780 O O . VAL A 1 218 ? -5.229 0.154 1.124 1.00 90.81 218 VAL A O 1
ATOM 1783 N N . LYS A 1 219 ? -5.512 1.971 2.422 1.00 87.06 219 LYS A N 1
ATOM 1784 C CA . LYS A 1 219 ? -4.726 2.862 1.568 1.00 87.06 219 LYS A CA 1
ATOM 1785 C C . LYS A 1 219 ? -3.315 2.321 1.320 1.00 87.06 219 LYS A C 1
ATOM 1787 O O . LYS A 1 219 ? -2.838 2.331 0.192 1.00 87.06 219 LYS A O 1
ATOM 1792 N N . GLN A 1 220 ? -2.645 1.810 2.355 1.00 89.62 220 GLN A N 1
ATOM 1793 C CA . GLN A 1 220 ? -1.312 1.230 2.179 1.00 89.62 220 GLN A CA 1
ATOM 1794 C C . GLN A 1 220 ? -1.324 -0.088 1.380 1.00 89.62 220 GLN A C 1
ATOM 1796 O O . GLN A 1 220 ? -0.373 -0.363 0.647 1.00 89.62 220 GLN A O 1
ATOM 1801 N N . LEU A 1 221 ? -2.399 -0.884 1.450 1.00 91.25 221 LEU A N 1
ATOM 1802 C CA . LEU A 1 221 ? -2.574 -2.046 0.570 1.00 91.25 221 LEU A CA 1
ATOM 1803 C C . LEU A 1 221 ? -2.752 -1.644 -0.901 1.00 91.25 221 LEU A C 1
ATOM 1805 O O . LEU A 1 221 ? -2.226 -2.333 -1.776 1.00 91.25 221 LEU A O 1
ATOM 1809 N N . GLU A 1 222 ? -3.472 -0.558 -1.185 1.00 88.06 222 GLU A N 1
ATOM 1810 C CA . GLU A 1 222 ? -3.598 -0.011 -2.545 1.00 88.06 222 GLU A CA 1
ATOM 1811 C C . GLU A 1 222 ? -2.242 0.480 -3.070 1.00 88.06 222 GLU A C 1
ATOM 1813 O O . GLU A 1 222 ? -1.819 0.143 -4.184 1.00 88.06 222 GLU A O 1
ATOM 1818 N N . ASP A 1 223 ? -1.526 1.219 -2.222 1.00 85.50 223 ASP A N 1
ATOM 1819 C CA . ASP A 1 223 ? -0.225 1.812 -2.512 1.00 85.50 223 ASP A CA 1
ATOM 1820 C C . ASP A 1 223 ? 0.828 0.751 -2.900 1.00 85.50 223 ASP A C 1
ATOM 1822 O O . ASP A 1 223 ? 1.685 1.026 -3.746 1.00 85.50 223 ASP A O 1
ATOM 1826 N N . LEU A 1 224 ? 0.744 -0.488 -2.383 1.00 84.50 224 LEU A N 1
ATOM 1827 C CA . LEU A 1 224 ? 1.650 -1.586 -2.762 1.00 84.50 224 LEU A CA 1
ATOM 1828 C C . LEU A 1 224 ? 1.691 -1.817 -4.284 1.00 84.50 224 LEU A C 1
ATOM 1830 O O . LEU A 1 224 ? 2.764 -1.861 -4.890 1.00 84.50 224 LEU A O 1
ATOM 1834 N N . TYR A 1 225 ? 0.526 -1.947 -4.921 1.00 80.38 225 TYR A N 1
ATOM 1835 C CA . TYR A 1 225 ? 0.440 -2.175 -6.368 1.00 80.38 225 TYR A CA 1
ATOM 1836 C C . TYR A 1 225 ? 0.588 -0.895 -7.186 1.00 80.38 225 TYR A C 1
ATOM 1838 O O . TYR A 1 225 ? 0.948 -0.956 -8.367 1.00 80.38 225 TYR A O 1
ATOM 1846 N N . TYR A 1 226 ? 0.277 0.263 -6.608 1.00 77.75 226 TYR A N 1
ATOM 1847 C CA . TYR A 1 226 ? 0.457 1.530 -7.303 1.00 77.75 226 TYR A CA 1
ATOM 1848 C C . TYR A 1 226 ? 1.942 1.888 -7.432 1.00 77.75 226 TYR A C 1
ATOM 1850 O O . TYR A 1 226 ? 2.389 2.259 -8.516 1.00 77.75 226 TYR A O 1
ATOM 1858 N N . PHE A 1 227 ? 2.721 1.717 -6.361 1.00 76.69 227 PHE A N 1
ATOM 1859 C CA . PHE A 1 227 ? 4.102 2.194 -6.322 1.00 76.69 227 PHE A CA 1
ATOM 1860 C C . PHE A 1 227 ? 5.156 1.171 -6.724 1.00 76.69 227 PHE A C 1
ATOM 1862 O O . PHE A 1 227 ? 6.178 1.582 -7.270 1.00 76.69 227 PHE A O 1
ATOM 1869 N N . TYR A 1 228 ? 4.953 -0.120 -6.451 1.00 86.25 228 TYR A N 1
ATOM 1870 C CA . TYR A 1 228 ? 6.018 -1.115 -6.632 1.00 86.25 228 TYR A CA 1
ATOM 1871 C C . TYR A 1 228 ? 5.792 -2.056 -7.814 1.00 86.25 228 TYR A C 1
ATOM 1873 O O . TYR A 1 228 ? 6.702 -2.796 -8.170 1.00 86.25 228 TYR A O 1
ATOM 1881 N N . ASN A 1 229 ? 4.620 -2.051 -8.448 1.00 89.31 229 ASN A N 1
ATOM 1882 C CA . ASN A 1 229 ? 4.349 -2.924 -9.588 1.00 89.31 229 ASN A CA 1
ATOM 1883 C C . ASN A 1 229 ? 4.972 -2.368 -10.878 1.00 89.31 229 ASN A C 1
ATOM 1885 O O . ASN A 1 229 ? 4.580 -1.310 -11.365 1.00 89.31 229 ASN A O 1
ATOM 1889 N N . LEU A 1 230 ? 5.919 -3.111 -11.447 1.00 89.31 230 LEU A N 1
ATOM 1890 C CA . LEU A 1 230 ? 6.518 -2.838 -12.755 1.00 89.31 230 LEU A CA 1
ATOM 1891 C C . LEU A 1 230 ? 5.892 -3.681 -13.870 1.00 89.31 230 LEU A C 1
ATOM 1893 O O . LEU A 1 230 ? 5.991 -3.315 -15.042 1.00 89.31 230 LEU A O 1
ATOM 1897 N N . GLY A 1 231 ? 5.293 -4.820 -13.509 1.00 90.00 231 GLY A N 1
ATOM 1898 C CA . GLY A 1 231 ? 4.859 -5.842 -14.455 1.00 90.00 231 GLY A CA 1
ATOM 1899 C C . GLY A 1 231 ? 6.028 -6.416 -15.257 1.00 90.00 231 GLY A C 1
ATOM 1900 O O . GLY A 1 231 ? 7.207 -6.227 -14.936 1.00 90.00 231 GLY A O 1
ATOM 1901 N N . SER A 1 232 ? 5.714 -7.124 -16.337 1.00 91.88 232 SER A N 1
ATOM 1902 C CA . SER A 1 232 ? 6.726 -7.519 -17.317 1.00 91.88 232 SER A CA 1
ATOM 1903 C C . SER A 1 232 ? 7.299 -6.296 -18.037 1.00 91.88 232 SER A C 1
ATOM 1905 O O . SER A 1 232 ? 6.648 -5.263 -18.169 1.00 91.88 232 SER A O 1
ATOM 1907 N N . PHE A 1 233 ? 8.502 -6.414 -18.600 1.00 93.38 233 PHE A N 1
ATOM 1908 C CA . PHE A 1 233 ? 9.070 -5.319 -19.391 1.00 93.38 233 PHE A CA 1
ATOM 1909 C C . PHE A 1 233 ? 8.184 -4.892 -20.571 1.00 93.38 233 PHE A C 1
ATOM 1911 O O . PHE A 1 233 ? 8.112 -3.713 -20.901 1.00 93.38 233 PHE A O 1
ATOM 1918 N N . GLU A 1 234 ? 7.489 -5.835 -21.211 1.00 92.25 234 GLU A N 1
ATOM 1919 C CA . GLU A 1 234 ? 6.579 -5.508 -22.314 1.00 92.25 234 GLU A CA 1
ATOM 1920 C C . GLU A 1 234 ? 5.343 -4.739 -21.831 1.00 92.25 234 GLU A C 1
ATOM 1922 O O . GLU A 1 234 ? 4.816 -3.904 -22.566 1.00 92.25 234 GLU A O 1
ATOM 1927 N N . GLU A 1 235 ? 4.879 -4.996 -20.607 1.00 88.94 235 GLU A N 1
ATOM 1928 C CA . GLU A 1 235 ? 3.834 -4.200 -19.960 1.00 88.94 235 GLU A CA 1
ATOM 1929 C C . GLU A 1 235 ? 4.363 -2.821 -19.560 1.00 88.94 235 GLU A C 1
ATOM 1931 O O . GLU A 1 235 ? 3.708 -1.828 -19.870 1.00 88.94 235 GLU A O 1
ATOM 1936 N N . TYR A 1 236 ? 5.564 -2.752 -18.978 1.00 86.94 236 TYR A N 1
ATOM 1937 C CA . TYR A 1 236 ? 6.254 -1.511 -18.624 1.00 86.94 236 TYR A CA 1
ATOM 1938 C C . TYR A 1 236 ? 6.414 -0.574 -19.829 1.00 86.94 236 TYR A C 1
ATOM 1940 O O . TYR A 1 236 ? 6.111 0.614 -19.746 1.00 86.94 236 TYR A O 1
ATOM 1948 N N . LEU A 1 237 ? 6.819 -1.099 -20.992 1.00 87.62 237 LEU A N 1
ATOM 1949 C CA . LEU A 1 237 ? 6.947 -0.309 -22.223 1.00 87.62 237 LEU A CA 1
ATOM 1950 C C . LEU A 1 237 ? 5.624 0.311 -22.700 1.00 87.62 237 LEU A C 1
ATOM 1952 O O . LEU A 1 237 ? 5.647 1.329 -23.395 1.00 87.62 237 LEU A O 1
ATOM 1956 N N . LYS A 1 238 ? 4.490 -0.302 -22.349 1.00 85.44 238 LYS A N 1
ATOM 1957 C CA . LYS A 1 238 ? 3.137 0.127 -22.735 1.00 85.44 238 LYS A CA 1
ATOM 1958 C C . LYS A 1 238 ? 2.463 0.995 -21.674 1.00 85.44 238 LYS A C 1
ATOM 1960 O O . LYS A 1 238 ? 1.319 1.390 -21.873 1.00 85.44 238 LYS A O 1
ATOM 1965 N N . ASP A 1 239 ? 3.132 1.236 -20.553 1.00 76.62 239 ASP A N 1
ATOM 1966 C CA . ASP A 1 239 ? 2.577 1.912 -19.389 1.00 76.62 239 ASP A CA 1
ATOM 1967 C C . ASP A 1 239 ? 3.304 3.248 -19.149 1.00 76.62 239 ASP A C 1
ATOM 1969 O O . ASP A 1 239 ? 4.432 3.260 -18.642 1.00 76.62 239 ASP A O 1
ATOM 1973 N N . PRO A 1 240 ? 2.712 4.383 -19.569 1.00 68.38 240 PRO A N 1
ATOM 1974 C CA . PRO A 1 240 ? 3.313 5.702 -19.392 1.00 68.38 240 PRO A CA 1
ATOM 1975 C C . PRO A 1 240 ? 3.481 6.071 -17.917 1.00 68.38 240 PRO A C 1
ATOM 1977 O O . PRO A 1 240 ? 4.463 6.724 -17.556 1.00 68.38 240 PRO A O 1
ATOM 1980 N N . ASP A 1 241 ? 2.563 5.617 -17.065 1.00 65.12 241 ASP A N 1
ATOM 1981 C CA . ASP A 1 241 ? 2.583 5.907 -15.636 1.00 65.12 241 ASP A CA 1
ATOM 1982 C C . ASP A 1 241 ? 3.717 5.128 -14.968 1.00 65.12 241 ASP A C 1
ATOM 1984 O O . ASP A 1 241 ? 4.507 5.714 -14.239 1.00 65.12 241 ASP A O 1
ATOM 1988 N N . ALA A 1 242 ? 3.932 3.854 -15.312 1.00 65.62 242 ALA A N 1
ATOM 1989 C CA . ALA A 1 242 ? 5.086 3.091 -14.814 1.00 65.62 242 ALA A CA 1
ATOM 1990 C C . ALA A 1 242 ? 6.445 3.671 -15.272 1.00 65.62 242 ALA A C 1
ATOM 1992 O O . ALA A 1 242 ? 7.472 3.520 -14.591 1.00 65.62 242 ALA A O 1
ATOM 1993 N N . GLN A 1 243 ? 6.470 4.345 -16.427 1.00 63.78 243 GLN A N 1
ATOM 1994 C CA . GLN A 1 243 ? 7.658 5.022 -16.957 1.00 63.78 243 GLN A CA 1
ATOM 1995 C C . GLN A 1 243 ? 7.931 6.368 -16.272 1.00 63.78 243 GLN A C 1
ATOM 1997 O O . GLN A 1 243 ? 9.094 6.762 -16.188 1.00 63.78 243 GLN A O 1
ATOM 2002 N N . THR A 1 244 ? 6.900 7.046 -15.756 1.00 60.84 244 THR A N 1
ATOM 2003 C CA . THR A 1 244 ? 6.983 8.429 -15.250 1.00 60.84 244 THR A CA 1
ATOM 2004 C C . THR A 1 244 ? 6.718 8.590 -13.749 1.00 60.84 244 THR A C 1
ATOM 2006 O O . THR A 1 244 ? 7.075 9.628 -13.194 1.00 60.84 244 THR A O 1
ATOM 2009 N N . SER A 1 245 ? 6.170 7.575 -13.073 1.00 57.75 245 SER A N 1
ATOM 2010 C CA . SER A 1 245 ? 5.684 7.623 -11.681 1.00 57.75 245 SER A CA 1
ATOM 2011 C C . SER A 1 245 ? 6.724 8.045 -10.640 1.00 57.75 245 SER A C 1
ATOM 2013 O O . SER A 1 245 ? 6.363 8.602 -9.606 1.00 57.75 245 SER A O 1
ATOM 2015 N N . ASP A 1 246 ? 8.012 7.826 -10.911 1.00 56.62 246 ASP A N 1
ATOM 2016 C CA . ASP A 1 246 ? 9.106 8.245 -10.024 1.00 56.62 246 ASP A CA 1
ATOM 2017 C C . ASP A 1 246 ? 9.598 9.676 -10.301 1.00 56.62 246 ASP A C 1
ATOM 2019 O O . ASP A 1 246 ? 10.290 10.269 -9.476 1.00 56.62 246 ASP A O 1
ATOM 2023 N N . TYR A 1 247 ? 9.260 10.239 -11.462 1.00 51.91 247 TYR A N 1
ATOM 2024 C CA . TYR A 1 247 ? 9.825 11.492 -11.974 1.00 51.91 247 TYR A CA 1
ATOM 2025 C C . TYR A 1 247 ? 8.900 12.696 -11.763 1.00 51.91 247 TYR A C 1
ATOM 2027 O O . TYR A 1 247 ? 9.353 13.837 -11.812 1.00 51.91 247 TYR A O 1
ATOM 2035 N N . SER A 1 248 ? 7.622 12.460 -11.463 1.00 43.53 248 SER A N 1
ATOM 2036 C CA . SER A 1 248 ? 6.642 13.493 -11.102 1.00 43.53 248 SER A CA 1
ATOM 2037 C C . SER A 1 248 ? 6.796 14.019 -9.666 1.00 43.53 248 SER A C 1
ATOM 2039 O O . SER A 1 248 ? 6.304 15.104 -9.367 1.00 43.53 248 SER A O 1
ATOM 2041 N N . TYR A 1 249 ? 7.523 13.310 -8.792 1.00 39.66 249 TYR A N 1
ATOM 2042 C CA . TYR A 1 249 ? 7.776 13.711 -7.397 1.00 39.66 249 TYR A CA 1
ATOM 2043 C C . TYR A 1 249 ? 8.997 14.629 -7.200 1.00 39.66 249 TYR A C 1
ATOM 2045 O O . TYR A 1 249 ? 9.184 15.164 -6.110 1.00 39.66 249 TYR A O 1
ATOM 2053 N N . VAL A 1 250 ? 9.837 14.818 -8.227 1.00 35.47 250 VAL A N 1
ATOM 2054 C CA . VAL A 1 250 ? 11.129 15.533 -8.119 1.00 35.47 250 VAL A CA 1
ATOM 2055 C C . VAL A 1 250 ? 11.091 16.925 -8.761 1.00 35.47 250 VAL A C 1
ATOM 2057 O O . VAL A 1 250 ? 12.120 17.580 -8.862 1.00 35.47 250 VAL A O 1
ATOM 2060 N N . ALA A 1 251 ? 9.925 17.418 -9.181 1.00 27.28 251 ALA A N 1
ATOM 2061 C CA . ALA A 1 251 ? 9.793 18.803 -9.623 1.00 27.28 251 ALA A CA 1
ATOM 2062 C C . ALA A 1 251 ? 9.484 19.710 -8.415 1.00 27.28 251 ALA A C 1
ATOM 2064 O O . ALA A 1 251 ? 8.321 19.779 -8.008 1.00 27.28 251 ALA A O 1
ATOM 2065 N N . PRO A 1 252 ? 10.462 20.434 -7.831 1.00 31.69 252 PRO A N 1
ATOM 2066 C CA . PRO A 1 252 ? 10.111 21.653 -7.125 1.00 31.69 252 PRO A CA 1
ATOM 2067 C C . PRO A 1 252 ? 9.509 22.606 -8.166 1.00 31.69 252 PRO A C 1
ATOM 2069 O O . PRO A 1 252 ? 10.119 22.863 -9.206 1.00 31.69 252 PRO A O 1
ATOM 2072 N N . LYS A 1 253 ? 8.286 23.073 -7.913 1.00 31.52 253 LYS A N 1
ATOM 2073 C CA . LYS A 1 253 ? 7.827 24.329 -8.509 1.00 31.52 253 LYS A CA 1
ATOM 2074 C C . LYS A 1 253 ? 8.604 25.487 -7.899 1.00 31.52 253 LYS A C 1
ATOM 2076 O O . LYS A 1 253 ? 8.890 25.404 -6.683 1.00 31.52 253 LYS A O 1
#